Protein 3KGZ (pdb70)

Structure (mmCIF, N/CA/C/O backbone):
data_3KGZ
#
_entry.id   3KGZ
#
_cell.length_a   36.854
_cell.length_b   80.382
_cell.length_c   110.081
_cell.angle_alpha   90.000
_cell.angle_beta   90.000
_cell.angle_gamma   90.000
#
_symmetry.space_group_name_H-M   'P 21 21 21'
#
loop_
_entity.id
_entity.type
_entity.pdbx_description
1 polymer 'Cupin 2 conserved barrel domain protein'
2 non-polymer 'MANGANESE (II) ION'
3 water water
#
loop_
_atom_site.group_PDB
_atom_site.id
_atom_site.type_symbol
_atom_site.label_atom_id
_atom_site.label_alt_id
_atom_site.label_comp_id
_atom_site.label_asym_id
_atom_site.label_entity_id
_atom_site.label_seq_id
_atom_site.pdbx_PDB_ins_code
_atom_site.Cartn_x
_atom_site.Cartn_y
_atom_site.Cartn_z
_atom_site.occupancy
_atom_site.B_iso_or_equiv
_atom_site.auth_seq_id
_atom_site.auth_comp_id
_atom_site.auth_asym_id
_atom_site.auth_atom_id
_atom_site.pdbx_PDB_model_num
ATOM 1 N N . SER A 1 2 ? 22.327 39.325 7.483 1.00 23.74 18 SER A N 1
ATOM 2 C CA . SER A 1 2 ? 23.518 40.091 7.999 1.00 24.07 18 SER A CA 1
ATOM 3 C C . SER A 1 2 ? 23.218 40.609 9.413 1.00 22.87 18 SER A C 1
ATOM 4 O O . SER A 1 2 ? 22.050 40.894 9.727 1.00 22.69 18 SER A O 1
ATOM 7 N N . LEU A 1 3 ? 24.245 40.694 10.243 1.00 21.12 19 LEU A N 1
ATOM 8 C CA . LEU A 1 3 ? 24.144 41.284 11.570 1.00 21.03 19 LEU A CA 1
ATOM 9 C C . LEU A 1 3 ? 25.179 42.369 11.737 1.00 19.82 19 LEU A C 1
ATOM 10 O O . LEU A 1 3 ? 26.365 42.162 11.457 1.00 20.62 19 LEU A O 1
ATOM 15 N N . ARG A 1 4 ? 24.740 43.515 12.226 1.00 18.22 20 ARG A N 1
ATOM 16 C CA . ARG A 1 4 ? 25.635 44.580 12.632 1.00 16.79 20 ARG A CA 1
ATOM 17 C C . ARG A 1 4 ? 25.217 44.943 14.065 1.00 17.25 20 ARG A C 1
ATOM 18 O O . ARG A 1 4 ? 24.191 45.584 14.325 1.00 16.80 20 ARG A O 1
ATOM 26 N N . ALA A 1 5 ? 26.014 44.499 15.025 1.00 16.00 21 ALA A N 1
ATOM 27 C CA . ALA A 1 5 ? 25.616 44.634 16.416 1.00 15.57 21 ALA A CA 1
ATOM 28 C C . ALA A 1 5 ? 25.775 46.054 16.929 1.00 16.02 21 ALA A C 1
ATOM 29 O O . ALA A 1 5 ? 26.700 46.743 16.525 1.00 17.00 21 ALA A O 1
ATOM 31 N N . GLN A 1 6 ? 24.888 46.511 17.814 1.00 16.94 22 GLN A N 1
ATOM 32 C CA A GLN A 1 6 ? 25.096 47.774 18.506 0.50 17.50 22 GLN A CA 1
ATOM 33 C CA B GLN A 1 6 ? 25.118 47.802 18.461 0.50 17.92 22 GLN A CA 1
ATOM 34 C C . GLN A 1 6 ? 26.358 47.639 19.354 1.00 18.16 22 GLN A C 1
ATOM 35 O O . GLN A 1 6 ? 26.531 46.612 20.008 1.00 19.53 22 GLN A O 1
ATOM 46 N N . THR A 1 7 ? 27.217 48.647 19.344 1.00 17.92 23 THR A N 1
ATOM 47 C CA . THR A 1 7 ? 28.440 48.620 20.148 1.00 20.27 23 THR A CA 1
ATOM 48 C C . THR A 1 7 ? 28.429 49.644 21.288 1.00 22.26 23 THR A C 1
ATOM 49 O O . THR A 1 7 ? 29.147 49.463 22.302 1.00 23.55 23 THR A O 1
ATOM 53 N N . ALA A 1 8 ? 27.608 50.678 21.137 1.00 21.73 24 ALA A N 1
ATOM 54 C CA . ALA A 1 8 ? 27.377 51.711 22.162 1.00 22.84 24 ALA A CA 1
ATOM 55 C C . ALA A 1 8 ? 26.098 52.415 21.747 1.00 23.23 24 ALA A C 1
ATOM 56 O O . ALA A 1 8 ? 25.613 52.167 20.648 1.00 21.70 24 ALA A O 1
ATOM 58 N N . PRO A 1 9 ? 25.529 53.301 22.600 1.00 23.76 25 PRO A N 1
ATOM 59 C CA . PRO A 1 9 ? 24.355 54.045 22.119 1.00 23.39 25 PRO A CA 1
ATOM 60 C C . PRO A 1 9 ? 24.645 54.830 20.853 1.00 22.01 25 PRO A C 1
ATOM 61 O O . PRO A 1 9 ? 25.566 55.609 20.812 1.00 22.24 25 PRO A O 1
ATOM 65 N N . GLY A 1 10 ? 23.862 54.594 19.811 1.00 21.00 26 GLY A N 1
ATOM 66 C CA . GLY A 1 10 ? 24.051 55.289 18.547 1.00 20.38 26 GLY A CA 1
ATOM 67 C C . GLY A 1 10 ? 25.282 54.853 17.767 1.00 19.36 26 GLY A C 1
ATOM 68 O O . GLY A 1 10 ? 25.740 55.597 16.889 1.00 19.54 26 GLY A O 1
ATOM 69 N N . ARG A 1 11 ? 25.800 53.655 18.051 1.00 18.36 27 ARG A N 1
ATOM 70 C CA . ARG A 1 11 ? 26.956 53.124 17.325 1.00 18.29 27 ARG A CA 1
ATOM 71 C C . ARG A 1 11 ? 26.822 51.655 17.026 1.00 16.99 27 ARG A C 1
ATOM 72 O O . ARG A 1 11 ? 26.373 50.905 17.871 1.00 17.41 27 ARG A O 1
ATOM 80 N N . TRP A 1 12 ? 27.237 51.242 15.829 1.00 15.88 28 TRP A N 1
ATOM 81 C CA . TRP A 1 12 ? 27.131 49.881 15.373 1.00 15.99 28 TRP A CA 1
ATOM 82 C C . TRP A 1 12 ? 28.413 49.417 14.667 1.00 16.53 28 TRP A C 1
ATOM 83 O O . TRP A 1 12 ? 29.076 50.174 13.958 1.00 17.41 28 TRP A O 1
ATOM 94 N N . ASP A 1 13 ? 28.742 48.167 14.887 1.00 17.91 29 ASP A N 1
ATOM 95 C CA . ASP A 1 13 ? 29.822 47.469 14.177 1.00 19.21 29 ASP A CA 1
ATOM 96 C C . ASP A 1 13 ? 29.498 47.492 12.696 1.00 20.31 29 ASP A C 1
ATOM 97 O O . ASP A 1 13 ? 28.427 47.067 12.270 1.00 21.70 29 ASP A O 1
ATOM 102 N N . GLY A 1 14 ? 30.444 47.987 11.939 1.00 20.94 30 GLY A N 1
ATOM 103 C CA . GLY A 1 14 ? 30.324 48.039 10.486 1.00 21.73 30 GLY A CA 1
ATOM 104 C C . GLY A 1 14 ? 29.463 49.175 9.973 1.00 21.97 30 GLY A C 1
ATOM 105 O O . GLY A 1 14 ? 29.054 49.144 8.788 1.00 21.81 30 GLY A O 1
ATOM 106 N N . VAL A 1 15 ? 29.184 50.170 10.826 1.00 20.36 31 VAL A N 1
ATOM 107 C CA . VAL A 1 15 ? 28.459 51.348 10.397 1.00 20.57 31 VAL A CA 1
ATOM 108 C C . VAL A 1 15 ? 29.314 52.556 10.701 1.00 21.22 31 VAL A C 1
ATOM 109 O O . VAL A 1 15 ? 29.749 52.732 11.860 1.00 21.41 31 VAL A O 1
ATOM 113 N N . ALA A 1 16 ? 29.545 53.386 9.682 1.00 20.99 32 ALA A N 1
ATOM 114 C CA . ALA A 1 16 ? 30.359 54.609 9.827 1.00 21.69 32 ALA A CA 1
ATOM 115 C C . ALA A 1 16 ? 29.552 55.814 10.208 1.00 20.90 32 ALA A C 1
ATOM 116 O O . ALA A 1 16 ? 28.509 56.092 9.650 1.00 19.57 32 ALA A O 1
ATOM 118 N N . VAL A 1 17 ? 30.065 56.554 11.177 1.00 21.67 33 VAL A N 1
ATOM 119 C CA . VAL A 1 17 ? 29.495 57.823 11.531 1.00 22.63 33 VAL A CA 1
ATOM 120 C C . VAL A 1 17 ? 29.929 58.857 10.487 1.00 23.44 33 VAL A C 1
ATOM 121 O O . VAL A 1 17 ? 31.134 58.980 10.225 1.00 23.70 33 VAL A O 1
ATOM 125 N N . MET A 1 18 ? 28.977 59.584 9.901 1.00 23.00 34 MET A N 1
ATOM 126 C CA . MET A 1 18 ? 29.248 60.585 8.837 1.00 24.17 34 MET A CA 1
ATOM 127 C C . MET A 1 18 ? 28.804 61.995 9.282 1.00 25.87 34 MET A C 1
ATOM 128 O O . MET A 1 18 ? 27.659 62.392 9.056 1.00 24.31 34 MET A O 1
ATOM 133 N N . PRO A 1 19 ? 29.708 62.767 9.906 1.00 28.83 35 PRO A N 1
ATOM 134 C CA . PRO A 1 19 ? 29.277 64.110 10.291 1.00 31.13 35 PRO A CA 1
ATOM 135 C C . PRO A 1 19 ? 28.917 64.954 9.069 1.00 32.57 35 PRO A C 1
ATOM 136 O O . PRO A 1 19 ? 29.529 64.810 8.019 1.00 32.84 35 PRO A O 1
ATOM 140 N N . TYR A 1 20 ? 27.890 65.778 9.198 1.00 34.52 36 TYR A N 1
ATOM 141 C CA . TYR A 1 20 ? 27.604 66.818 8.216 1.00 36.50 36 TYR A CA 1
ATOM 142 C C . TYR A 1 20 ? 28.695 67.883 8.389 1.00 37.79 36 TYR A C 1
ATOM 143 O O . TYR A 1 20 ? 28.906 68.364 9.511 1.00 37.97 36 TYR A O 1
ATOM 152 N N . LYS A 1 21 ? 29.422 68.213 7.318 1.00 39.44 37 LYS A N 1
ATOM 153 C CA . LYS A 1 21 ? 30.490 69.222 7.457 1.00 40.58 37 LYS A CA 1
ATOM 154 C C . LYS A 1 21 ? 29.919 70.614 7.685 1.00 40.80 37 LYS A C 1
ATOM 155 O O . LYS A 1 21 ? 29.087 71.111 6.932 1.00 41.15 37 LYS A O 1
ATOM 161 N N . GLN A 1 22 ? 30.410 71.220 8.747 1.00 41.16 38 GLN A N 1
ATOM 162 C CA . GLN A 1 22 ? 29.864 72.428 9.331 1.00 41.82 38 GLN A CA 1
ATOM 163 C C . GLN A 1 22 ? 30.423 73.705 8.655 1.00 42.65 38 GLN A C 1
ATOM 164 O O . GLN A 1 22 ? 31.564 74.096 8.903 1.00 42.93 38 GLN A O 1
ATOM 170 N N . THR A 1 23 ? 29.641 74.354 7.796 1.00 43.72 39 THR A N 1
ATOM 171 C CA . THR A 1 23 ? 30.078 75.641 7.215 1.00 43.70 39 THR A CA 1
ATOM 172 C C . THR A 1 23 ? 29.650 76.791 8.138 1.00 44.20 39 THR A C 1
ATOM 173 O O . THR A 1 23 ? 28.928 76.582 9.139 1.00 44.34 39 THR A O 1
ATOM 177 N N . ALA A 1 24 ? 30.138 77.998 7.836 1.00 43.71 40 ALA A N 1
ATOM 178 C CA . ALA A 1 24 ? 29.744 79.193 8.585 1.00 43.11 40 ALA A CA 1
ATOM 179 C C . ALA A 1 24 ? 28.270 79.437 8.373 1.00 41.97 40 ALA A C 1
ATOM 180 O O . ALA A 1 24 ? 27.552 79.827 9.307 1.00 42.48 40 ALA A O 1
ATOM 182 N N . GLU A 1 25 ? 27.835 79.215 7.132 1.00 40.20 41 GLU A N 1
ATOM 183 C CA . GLU A 1 25 ? 26.466 79.480 6.714 1.00 38.74 41 GLU A CA 1
ATOM 184 C C . GLU A 1 25 ? 25.548 78.246 6.804 1.00 36.41 41 GLU A C 1
ATOM 185 O O . GLU A 1 25 ? 24.419 78.290 6.362 1.00 36.67 41 GLU A O 1
ATOM 187 N N . ALA A 1 26 ? 26.045 77.148 7.354 1.00 34.65 42 ALA A N 1
ATOM 188 C CA . ALA A 1 26 ? 25.262 75.916 7.489 1.00 32.36 42 ALA A CA 1
ATOM 189 C C . ALA A 1 26 ? 23.989 76.167 8.301 1.00 30.93 42 ALA A C 1
ATOM 190 O O . ALA A 1 26 ? 24.058 76.763 9.384 1.00 29.92 42 ALA A O 1
ATOM 192 N N . PRO A 1 27 ? 22.825 75.693 7.806 1.00 29.03 43 PRO A N 1
ATOM 193 C CA . PRO A 1 27 ? 21.557 75.841 8.570 1.00 28.23 43 PRO A CA 1
ATOM 194 C C . PRO A 1 27 ? 21.332 74.742 9.627 1.00 26.88 43 PRO A C 1
ATOM 195 O O . PRO A 1 27 ? 20.241 74.618 10.160 1.00 27.43 43 PRO A O 1
ATOM 199 N N . PHE A 1 28 ? 22.374 73.977 9.930 1.00 26.78 44 PHE A N 1
ATOM 200 C CA . PHE A 1 28 ? 22.354 72.958 10.973 1.00 26.41 44 PHE A CA 1
ATOM 201 C C . PHE A 1 28 ? 23.566 73.163 11.857 1.00 25.94 44 PHE A C 1
ATOM 202 O O . PHE A 1 28 ? 24.466 73.936 11.518 1.00 25.25 44 PHE A O 1
ATOM 210 N N . GLN A 1 29 ? 23.586 72.450 12.972 1.00 24.88 45 GLN A N 1
ATOM 211 C CA . GLN A 1 29 ? 24.724 72.491 13.879 1.00 25.08 45 GLN A CA 1
ATOM 212 C C . GLN A 1 29 ? 24.975 71.154 14.576 1.00 24.37 45 GLN A C 1
ATOM 213 O O . GLN A 1 29 ? 24.091 70.638 15.261 1.00 23.83 45 GLN A O 1
ATOM 219 N N . ASP A 1 30 ? 26.198 70.632 14.415 1.00 24.84 46 ASP A N 1
ATOM 220 C CA . ASP A 1 30 ? 26.717 69.460 15.122 1.00 25.55 46 ASP A CA 1
ATOM 221 C C . ASP A 1 30 ? 25.806 68.230 14.952 1.00 25.42 46 ASP A C 1
ATOM 222 O O . ASP A 1 30 ? 25.327 67.654 15.933 1.00 25.22 46 ASP A O 1
ATOM 227 N N . VAL A 1 31 ? 25.589 67.849 13.698 1.00 25.06 47 VAL A N 1
ATOM 228 C CA . VAL A 1 31 ? 24.739 66.705 13.352 1.00 24.85 47 VAL A CA 1
ATOM 229 C C . VAL A 1 31 ? 25.554 65.682 12.547 1.00 24.69 47 VAL A C 1
ATOM 230 O O . VAL A 1 31 ? 26.439 66.043 11.752 1.00 24.64 47 VAL A O 1
ATOM 234 N N . SER A 1 32 ? 25.256 64.410 12.779 1.00 23.53 48 SER A N 1
ATOM 235 C CA . SER A 1 32 ? 25.800 63.307 12.001 1.00 23.28 48 SER A CA 1
ATOM 236 C C . SER A 1 32 ? 24.682 62.361 11.607 1.00 22.90 48 SER A C 1
ATOM 237 O O . SER A 1 32 ? 23.577 62.424 12.151 1.00 21.93 48 SER A O 1
ATOM 240 N N . ARG A 1 33 ? 24.968 61.521 10.619 1.00 22.93 49 ARG A N 1
ATOM 241 C CA . ARG A 1 33 ? 23.999 60.598 10.081 1.00 22.73 49 ARG A CA 1
ATOM 242 C C . ARG A 1 33 ? 24.744 59.303 9.894 1.00 21.59 49 ARG A C 1
ATOM 243 O O . ARG A 1 33 ? 25.955 59.285 9.614 1.00 21.23 49 ARG A O 1
ATOM 251 N N . GLN A 1 34 ? 24.024 58.225 10.069 1.00 18.69 50 GLN A N 1
ATOM 252 C CA . GLN A 1 34 ? 24.521 56.919 9.785 1.00 17.79 50 GLN A CA 1
ATOM 253 C C . GLN A 1 34 ? 23.474 56.258 8.952 1.00 17.90 50 GLN A C 1
ATOM 254 O O . GLN A 1 34 ? 22.270 56.447 9.181 1.00 18.58 50 GLN A O 1
ATOM 260 N N . LEU A 1 35 ? 23.916 55.468 7.979 1.00 17.95 51 LEU A N 1
ATOM 261 C CA . LEU A 1 35 ? 22.991 54.735 7.128 1.00 18.37 51 LEU A CA 1
ATOM 262 C C . LEU A 1 35 ? 22.826 53.332 7.700 1.00 16.88 51 LEU A C 1
ATOM 263 O O . LEU A 1 35 ? 23.771 52.530 7.742 1.00 18.35 51 LEU A O 1
ATOM 268 N N . LEU A 1 36 ? 21.642 53.047 8.202 1.00 14.95 52 LEU A N 1
ATOM 269 C CA . LEU A 1 36 ? 21.369 51.736 8.770 1.00 14.53 52 LEU A CA 1
ATOM 270 C C . LEU A 1 36 ? 20.910 50.743 7.721 1.00 14.85 52 LEU A C 1
ATOM 271 O O . LEU A 1 36 ? 21.456 49.637 7.608 1.00 15.45 52 LEU A O 1
ATOM 276 N N . PHE A 1 37 ? 19.970 51.148 6.887 1.00 14.43 53 PHE A N 1
ATOM 277 C CA . PHE A 1 37 ? 19.485 50.222 5.859 1.00 15.55 53 PHE A CA 1
ATOM 278 C C . PHE A 1 37 ? 19.194 50.975 4.580 1.00 17.43 53 PHE A C 1
ATOM 279 O O . PHE A 1 37 ? 18.543 52.004 4.594 1.00 17.21 53 PHE A O 1
ATOM 287 N N . ALA A 1 38 ? 19.710 50.449 3.470 1.00 17.51 54 ALA A N 1
ATOM 288 C CA . ALA A 1 38 ? 19.309 50.932 2.113 1.00 18.55 54 ALA A CA 1
ATOM 289 C C . ALA A 1 38 ? 19.599 49.717 1.235 1.00 19.19 54 ALA A C 1
ATOM 290 O O . ALA A 1 38 ? 20.560 49.004 1.451 1.00 18.36 54 ALA A O 1
ATOM 292 N N . ASP A 1 39 ? 18.692 49.401 0.348 1.00 21.28 55 ASP A N 1
ATOM 293 C CA . ASP A 1 39 ? 18.832 48.211 -0.460 1.00 22.23 55 ASP A CA 1
ATOM 294 C C . ASP A 1 39 ? 17.946 48.387 -1.681 1.00 23.46 55 ASP A C 1
ATOM 295 O O . ASP A 1 39 ? 16.891 49.013 -1.591 1.00 23.16 55 ASP A O 1
ATOM 300 N N . PRO A 1 40 ? 18.365 47.828 -2.829 1.00 24.24 56 PRO A N 1
ATOM 301 C CA . PRO A 1 40 ? 17.513 47.949 -4.022 1.00 25.76 56 PRO A CA 1
ATOM 302 C C . PRO A 1 40 ? 16.096 47.425 -3.805 1.00 25.49 56 PRO A C 1
ATOM 303 O O . PRO A 1 40 ? 15.159 47.899 -4.465 1.00 27.80 56 PRO A O 1
ATOM 307 N N . ASN A 1 41 ? 15.952 46.432 -2.935 1.00 24.79 57 ASN A N 1
ATOM 308 C CA . ASN A 1 41 ? 14.673 45.805 -2.698 1.00 24.44 57 ASN A CA 1
ATOM 309 C C . ASN A 1 41 ? 13.893 46.388 -1.520 1.00 22.86 57 ASN A C 1
ATOM 310 O O . ASN A 1 41 ? 12.861 45.837 -1.148 1.00 23.45 57 ASN A O 1
ATOM 315 N N . LEU A 1 42 ? 14.395 47.449 -0.912 1.00 22.48 58 LEU A N 1
ATOM 316 C CA . LEU A 1 42 ? 13.658 48.130 0.192 1.00 21.88 58 LEU A CA 1
ATOM 317 C C . LEU A 1 42 ? 13.228 49.491 -0.298 1.00 21.37 58 LEU A C 1
ATOM 318 O O . LEU A 1 42 ? 14.061 50.254 -0.786 1.00 21.01 58 LEU A O 1
ATOM 323 N N . ALA A 1 43 ? 11.932 49.793 -0.218 1.00 20.73 59 ALA A N 1
ATOM 324 C CA . ALA A 1 43 ? 11.391 51.028 -0.798 1.00 20.69 59 ALA A CA 1
ATOM 325 C C . ALA A 1 43 ? 11.759 52.281 0.014 1.00 21.34 59 ALA A C 1
ATOM 326 O O . ALA A 1 43 ? 11.512 53.363 -0.442 1.00 21.04 59 ALA A O 1
ATOM 328 N N . CYS A 1 44 ? 12.276 52.118 1.241 1.00 20.40 60 CYS A N 1
ATOM 329 C CA . CYS A 1 44 ? 12.647 53.236 2.102 1.00 20.08 60 CYS A CA 1
ATOM 330 C C . CYS A 1 44 ? 14.118 53.147 2.527 1.00 20.11 60 CYS A C 1
ATOM 331 O O . CYS A 1 44 ? 14.758 52.101 2.344 1.00 20.38 60 CYS A O 1
ATOM 334 N N . GLU A 1 45 ? 14.654 54.253 3.050 1.00 19.01 61 GLU A N 1
ATOM 335 C CA . GLU A 1 45 ? 16.000 54.325 3.631 1.00 18.76 61 GLU A CA 1
ATOM 336 C C . GLU A 1 45 ? 15.844 54.601 5.141 1.00 18.50 61 GLU A C 1
ATOM 337 O O . GLU A 1 45 ? 15.001 55.371 5.554 1.00 17.24 61 GLU A O 1
ATOM 343 N N . TRP A 1 46 ? 16.647 53.922 5.940 1.00 16.60 62 TRP A N 1
ATOM 344 C CA . TRP A 1 46 ? 16.520 54.022 7.401 1.00 16.12 62 TRP A CA 1
ATOM 345 C C . TRP A 1 46 ? 17.885 54.535 7.878 1.00 15.37 62 TRP A C 1
ATOM 346 O O . TRP A 1 46 ? 18.908 53.917 7.620 1.00 16.00 62 TRP A O 1
ATOM 357 N N . ARG A 1 47 ? 17.885 55.701 8.492 1.00 14.41 63 ARG A N 1
ATOM 358 C CA . ARG A 1 47 ? 19.071 56.339 8.977 1.00 14.82 63 ARG A CA 1
ATOM 359 C C . ARG A 1 47 ? 18.945 56.609 10.465 1.00 15.23 63 ARG A C 1
ATOM 360 O O . ARG A 1 47 ? 17.856 56.529 11.058 1.00 14.04 63 ARG A O 1
ATOM 368 N N . TYR A 1 48 ? 20.083 56.891 11.061 1.00 15.77 64 TYR A N 1
ATOM 369 C CA . TYR A 1 48 ? 20.161 57.397 12.436 1.00 15.75 64 TYR A CA 1
ATOM 370 C C . TYR A 1 48 ? 20.881 58.720 12.417 1.00 17.00 64 TYR A C 1
ATOM 371 O O . TYR A 1 48 ? 21.987 58.842 11.876 1.00 17.42 64 TYR A O 1
ATOM 380 N N . PHE A 1 49 ? 20.234 59.731 12.984 1.00 17.50 65 PHE A N 1
ATOM 381 C CA . PHE A 1 49 ? 20.743 61.083 12.987 1.00 18.80 65 PHE A CA 1
ATOM 382 C C . PHE A 1 49 ? 21.085 61.355 14.422 1.00 19.15 65 PHE A C 1
ATOM 383 O O . PHE A 1 49 ? 20.323 60.960 15.320 1.00 19.02 65 PHE A O 1
ATOM 391 N N . GLU A 1 50 ? 22.252 61.925 14.651 1.00 19.55 66 GLU A N 1
ATOM 392 C CA . GLU A 1 50 ? 22.666 62.292 16.004 1.00 20.48 66 GLU A CA 1
ATOM 393 C C . GLU A 1 50 ? 23.034 63.789 16.044 1.00 21.20 66 GLU A C 1
ATOM 394 O O . GLU A 1 50 ? 23.881 64.248 15.285 1.00 20.96 66 GLU A O 1
ATOM 400 N N . VAL A 1 51 ? 22.388 64.510 16.951 1.00 21.99 67 VAL A N 1
ATOM 401 C CA . VAL A 1 51 ? 22.557 65.940 17.111 1.00 22.73 67 VAL A CA 1
ATOM 402 C C . VAL A 1 51 ? 23.317 66.066 18.431 1.00 23.65 67 VAL A C 1
ATOM 403 O O . VAL A 1 51 ? 22.819 65.638 19.480 1.00 22.99 67 VAL A O 1
ATOM 407 N N . ASP A 1 52 ? 24.541 66.596 18.392 1.00 24.20 68 ASP A N 1
ATOM 408 C CA . ASP A 1 52 ? 25.286 66.753 19.650 1.00 24.80 68 ASP A CA 1
ATOM 409 C C . ASP A 1 52 ? 24.520 67.752 20.525 1.00 24.12 68 ASP A C 1
ATOM 410 O O . ASP A 1 52 ? 23.734 68.578 20.038 1.00 22.34 68 ASP A O 1
ATOM 415 N N . GLU A 1 53 ? 24.766 67.672 21.818 1.00 23.69 69 GLU A N 1
ATOM 416 C CA . GLU A 1 53 ? 24.205 68.641 22.756 1.00 24.55 69 GLU A CA 1
ATOM 417 C C . GLU A 1 53 ? 24.344 70.083 22.249 1.00 23.72 69 GLU A C 1
ATOM 418 O O . GLU A 1 53 ? 25.446 70.507 21.877 1.00 23.63 69 GLU A O 1
ATOM 424 N N . GLY A 1 54 ? 23.225 70.810 22.213 1.00 23.25 70 GLY A N 1
ATOM 425 C CA . GLY A 1 54 ? 23.161 72.206 21.767 1.00 23.50 70 GLY A CA 1
ATOM 426 C C . GLY A 1 54 ? 23.003 72.390 20.241 1.00 23.48 70 GLY A C 1
ATOM 427 O O . GLY A 1 54 ? 22.836 73.503 19.751 1.00 24.36 70 GLY A O 1
ATOM 428 N N . GLY A 1 55 ? 23.033 71.300 19.483 1.00 22.60 71 GLY A N 1
ATOM 429 C CA . GLY A 1 55 ? 22.914 71.391 18.035 1.00 21.69 71 GLY A CA 1
ATOM 430 C C . GLY A 1 55 ? 21.472 71.369 17.577 1.00 20.85 71 GLY A C 1
ATOM 431 O O . GLY A 1 55 ? 20.522 71.331 18.391 1.00 20.26 71 GLY A O 1
ATOM 432 N N . TYR A 1 56 ? 21.303 71.365 16.256 1.00 19.74 72 TYR A N 1
ATOM 433 C CA . TYR A 1 56 ? 19.981 71.281 15.670 1.00 20.48 72 TYR A CA 1
ATOM 434 C C . TYR A 1 56 ? 20.070 70.769 14.249 1.00 21.16 72 TYR A C 1
ATOM 435 O O . TYR A 1 56 ? 21.120 70.940 13.601 1.00 20.70 72 TYR A O 1
ATOM 444 N N . SER A 1 57 ? 18.979 70.158 13.777 1.00 21.10 73 SER A N 1
ATOM 445 C CA . SER A 1 57 ? 18.875 69.762 12.365 1.00 22.33 73 SER A CA 1
ATOM 446 C C . SER A 1 57 ? 18.371 70.966 11.575 1.00 22.68 73 SER A C 1
ATOM 447 O O . SER A 1 57 ? 17.945 71.961 12.158 1.00 22.32 73 SER A O 1
ATOM 450 N N . THR A 1 58 ? 18.368 70.885 10.253 1.00 22.61 74 THR A N 1
ATOM 451 C CA . THR A 1 58 ? 17.983 72.070 9.496 1.00 23.00 74 THR A CA 1
ATOM 452 C C . THR A 1 58 ? 16.460 72.243 9.446 1.00 22.85 74 THR A C 1
ATOM 453 O O . THR A 1 58 ? 15.691 71.282 9.357 1.00 22.65 74 THR A O 1
ATOM 457 N N . LEU A 1 59 ? 16.022 73.478 9.635 1.00 22.80 75 LEU A N 1
ATOM 458 C CA . LEU A 1 59 ? 14.631 73.834 9.478 1.00 22.20 75 LEU A CA 1
ATOM 459 C C . LEU A 1 59 ? 14.287 73.736 7.980 1.00 22.73 75 LEU A C 1
ATOM 460 O O . LEU A 1 59 ? 14.921 74.427 7.138 1.00 21.92 75 LEU A O 1
ATOM 465 N N . GLU A 1 60 ? 13.316 72.889 7.664 1.00 21.48 76 GLU A N 1
ATOM 466 C CA . GLU A 1 60 ? 12.998 72.591 6.271 1.00 22.88 76 GLU A CA 1
ATOM 467 C C . GLU A 1 60 ? 11.607 71.994 6.118 1.00 23.03 76 GLU A C 1
ATOM 468 O O . GLU A 1 60 ? 10.968 71.660 7.111 1.00 23.16 76 GLU A O 1
ATOM 474 N N . ARG A 1 61 ? 11.163 71.832 4.853 1.00 22.28 77 ARG A N 1
ATOM 475 C CA . ARG A 1 61 ? 9.974 71.066 4.551 1.00 22.60 77 ARG A CA 1
ATOM 476 C C . ARG A 1 61 ? 10.103 70.498 3.173 1.00 22.70 77 ARG A C 1
ATOM 477 O O . ARG A 1 61 ? 11.013 70.859 2.406 1.00 22.89 77 ARG A O 1
ATOM 485 N N . HIS A 1 62 ? 9.225 69.559 2.893 1.00 22.78 78 HIS A N 1
ATOM 486 C CA . HIS A 1 62 ? 9.274 68.791 1.640 1.00 23.25 78 HIS A CA 1
ATOM 487 C C . HIS A 1 62 ? 8.000 67.994 1.609 1.00 22.84 78 HIS A C 1
ATOM 488 O O . HIS A 1 62 ? 7.386 67.792 2.648 1.00 23.56 78 HIS A O 1
ATOM 495 N N . ALA A 1 63 ? 7.571 67.579 0.417 1.00 22.71 79 ALA A N 1
ATOM 496 C CA . ALA A 1 63 ? 6.398 66.744 0.265 1.00 22.49 79 ALA A CA 1
ATOM 497 C C . ALA A 1 63 ? 6.541 65.385 0.958 1.00 21.36 79 ALA A C 1
ATOM 498 O O . ALA A 1 63 ? 5.566 64.855 1.535 1.00 22.20 79 ALA A O 1
ATOM 500 N N . HIS A 1 64 ? 7.747 64.842 0.949 1.00 20.60 80 HIS A N 1
ATOM 501 C CA . HIS A 1 64 ? 7.953 63.513 1.515 1.00 20.00 80 HIS A CA 1
ATOM 502 C C . HIS A 1 64 ? 7.789 63.528 3.047 1.00 19.17 80 HIS A C 1
ATOM 503 O O . HIS A 1 64 ? 8.144 64.500 3.723 1.00 18.53 80 HIS A O 1
ATOM 510 N N . VAL A 1 65 ? 7.239 62.428 3.588 1.00 19.52 81 VAL A N 1
ATOM 511 C CA . VAL A 1 65 ? 6.989 62.340 5.039 1.00 18.41 81 VAL A CA 1
ATOM 512 C C . VAL A 1 65 ? 8.196 61.728 5.773 1.00 18.17 81 VAL A C 1
ATOM 513 O O . VAL A 1 65 ? 9.051 61.089 5.147 1.00 18.05 81 VAL A O 1
ATOM 517 N N . HIS A 1 66 ? 8.256 61.954 7.091 1.00 16.85 82 HIS A N 1
ATOM 518 C CA . HIS A 1 66 ? 9.243 61.338 7.963 1.00 16.88 82 HIS A CA 1
ATOM 519 C C . HIS A 1 66 ? 8.556 60.478 9.034 1.00 16.95 82 HIS A C 1
ATOM 520 O O . HIS A 1 66 ? 7.636 60.952 9.688 1.00 15.97 82 HIS A O 1
ATOM 527 N N . ALA A 1 67 ? 9.069 59.278 9.221 1.00 15.73 83 ALA A N 1
ATOM 528 C CA . ALA A 1 67 ? 8.752 58.454 10.375 1.00 14.85 83 ALA A CA 1
ATOM 529 C C . ALA A 1 67 ? 9.998 58.452 11.240 1.00 13.73 83 ALA A C 1
ATOM 530 O O . ALA A 1 67 ? 11.081 58.046 10.810 1.00 13.62 83 ALA A O 1
ATOM 532 N N . VAL A 1 68 ? 9.845 58.999 12.445 1.00 13.97 84 VAL A N 1
ATOM 533 C CA . VAL A 1 68 ? 10.960 59.186 13.401 1.00 14.11 84 VAL A CA 1
ATOM 534 C C . VAL A 1 68 ? 10.694 58.477 14.727 1.00 14.06 84 VAL A C 1
ATOM 535 O O . VAL A 1 68 ? 9.566 58.508 15.244 1.00 14.12 84 VAL A O 1
ATOM 539 N N . MET A 1 69 ? 11.722 57.803 15.235 1.00 15.30 85 MET A N 1
ATOM 540 C CA . MET A 1 69 ? 11.711 57.197 16.557 1.00 15.47 85 MET A CA 1
ATOM 541 C C . MET A 1 69 ? 12.952 57.670 17.291 1.00 15.63 85 MET A C 1
ATOM 542 O O . MET A 1 69 ? 14.075 57.529 16.828 1.00 14.17 85 MET A O 1
ATOM 547 N N . ILE A 1 70 ? 12.738 58.305 18.437 1.00 15.87 86 ILE A N 1
ATOM 548 C CA . ILE A 1 70 ? 13.873 58.742 19.233 1.00 16.80 86 ILE A CA 1
ATOM 549 C C . ILE A 1 70 ? 14.661 57.529 19.750 1.00 16.55 86 ILE A C 1
ATOM 550 O O . ILE A 1 70 ? 14.110 56.562 20.309 1.00 17.07 86 ILE A O 1
ATOM 555 N N . HIS A 1 71 ? 15.969 57.567 19.562 1.00 17.25 87 HIS A N 1
ATOM 556 C CA . HIS A 1 71 ? 16.847 56.454 19.924 1.00 17.82 87 HIS A CA 1
ATOM 557 C C . HIS A 1 71 ? 17.754 56.749 21.109 1.00 18.91 87 HIS A C 1
ATOM 558 O O . HIS A 1 71 ? 18.124 55.835 21.813 1.00 18.91 87 HIS A O 1
ATOM 565 N N . ARG A 1 72 ? 18.188 57.994 21.262 1.00 20.05 88 ARG A N 1
ATOM 566 C CA . ARG A 1 72 ? 19.189 58.325 22.295 1.00 21.67 88 ARG A CA 1
ATOM 567 C C . ARG A 1 72 ? 18.901 59.720 22.823 1.00 21.73 88 ARG A C 1
ATOM 568 O O . ARG A 1 72 ? 18.490 60.601 22.081 1.00 21.28 88 ARG A O 1
ATOM 576 N N . GLY A 1 73 ? 19.127 59.922 24.119 1.00 23.81 89 GLY A N 1
ATOM 577 C CA . GLY A 1 73 ? 18.965 61.242 24.720 1.00 24.08 89 GLY A CA 1
ATOM 578 C C . GLY A 1 73 ? 17.575 61.824 24.663 1.00 24.67 89 GLY A C 1
ATOM 579 O O . GLY A 1 73 ? 16.578 61.086 24.645 1.00 25.19 89 GLY A O 1
ATOM 580 N N . HIS A 1 74 ? 17.512 63.157 24.642 1.00 25.06 90 HIS A N 1
ATOM 581 C CA . HIS A 1 74 ? 16.241 63.871 24.623 1.00 25.52 90 HIS A CA 1
ATOM 582 C C . HIS A 1 74 ? 16.429 65.314 24.183 1.00 24.24 90 HIS A C 1
ATOM 583 O O . HIS A 1 74 ? 17.556 65.779 24.041 1.00 24.80 90 HIS A O 1
ATOM 590 N N . GLY A 1 75 ? 15.338 65.991 23.875 1.00 23.38 91 GLY A N 1
ATOM 591 C CA . GLY A 1 75 ? 15.383 67.257 23.140 1.00 23.22 91 GLY A CA 1
ATOM 592 C C . GLY A 1 75 ? 14.007 67.788 22.828 1.00 23.05 91 GLY A C 1
ATOM 593 O O . GLY A 1 75 ? 13.032 67.478 23.524 1.00 23.67 91 GLY A O 1
ATOM 594 N N . GLN A 1 76 ? 13.891 68.560 21.751 1.00 23.56 92 GLN A N 1
ATOM 595 C CA . GLN A 1 76 ? 12.608 69.088 21.336 1.00 23.60 92 GLN A CA 1
ATOM 596 C C . GLN A 1 76 ? 12.513 69.064 19.850 1.00 24.36 92 GLN A C 1
ATOM 597 O O . GLN A 1 76 ? 13.538 69.124 19.171 1.00 23.85 92 GLN A O 1
ATOM 603 N N . CYS A 1 77 ? 11.288 69.014 19.346 1.00 24.13 93 CYS A N 1
ATOM 604 C CA . CYS A 1 77 ? 11.083 69.219 17.948 1.00 25.42 93 CYS A CA 1
ATOM 605 C C . CYS A 1 77 ? 9.955 70.181 17.663 1.00 25.70 93 CYS A C 1
ATOM 606 O O . CYS A 1 77 ? 8.991 70.286 18.426 1.00 25.27 93 CYS A O 1
ATOM 609 N N . LEU A 1 78 ? 10.092 70.838 16.521 1.00 25.17 94 LEU A N 1
ATOM 610 C CA . LEU A 1 78 ? 9.044 71.622 15.936 1.00 26.20 94 LEU A CA 1
ATOM 611 C C . LEU A 1 78 ? 8.475 70.806 14.780 1.00 26.28 94 LEU A C 1
ATOM 612 O O . LEU A 1 78 ? 9.209 70.411 13.888 1.00 25.56 94 LEU A O 1
ATOM 617 N N . VAL A 1 79 ? 7.175 70.561 14.813 1.00 26.92 95 VAL A N 1
ATOM 618 C CA . VAL A 1 79 ? 6.492 69.950 13.686 1.00 27.04 95 VAL A CA 1
ATOM 619 C C . VAL A 1 79 ? 5.286 70.840 13.393 1.00 27.62 95 VAL A C 1
ATOM 620 O O . VAL A 1 79 ? 4.353 70.890 14.176 1.00 27.33 95 VAL A O 1
ATOM 624 N N . GLY A 1 80 ? 5.335 71.557 12.277 1.00 29.56 96 GLY A N 1
ATOM 625 C CA . GLY A 1 80 ? 4.274 72.493 11.923 1.00 31.02 96 GLY A CA 1
ATOM 626 C C . GLY A 1 80 ? 4.244 73.689 12.858 1.00 32.23 96 GLY A C 1
ATOM 627 O O . GLY A 1 80 ? 5.086 74.563 12.749 1.00 32.63 96 GLY A O 1
ATOM 628 N N . GLU A 1 81 ? 3.267 73.711 13.761 1.00 33.44 97 GLU A N 1
ATOM 629 C CA . GLU A 1 81 ? 3.118 74.790 14.765 1.00 35.18 97 GLU A CA 1
ATOM 630 C C . GLU A 1 81 ? 3.270 74.252 16.188 1.00 34.43 97 GLU A C 1
ATOM 631 O O . GLU A 1 81 ? 3.047 74.992 17.155 1.00 34.19 97 GLU A O 1
ATOM 637 N N . THR A 1 82 ? 3.668 72.987 16.319 1.00 32.99 98 THR A N 1
ATOM 638 C CA . THR A 1 82 ? 3.700 72.327 17.623 1.00 32.06 98 THR A CA 1
ATOM 639 C C . THR A 1 82 ? 5.133 72.072 18.059 1.00 31.87 98 THR A C 1
ATOM 640 O O . THR A 1 82 ? 5.914 71.454 17.330 1.00 31.38 98 THR A O 1
ATOM 644 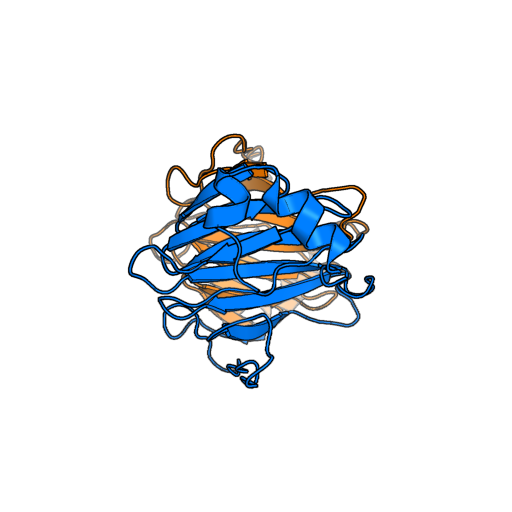N N . ILE A 1 83 ? 5.501 72.545 19.247 1.00 30.76 99 ILE A N 1
ATOM 645 C CA . ILE A 1 83 ? 6.823 72.245 19.799 1.00 30.62 99 ILE A CA 1
ATOM 646 C C . ILE A 1 83 ? 6.626 71.203 20.880 1.00 30.24 99 ILE A C 1
ATOM 647 O O . ILE A 1 83 ? 5.829 71.416 21.777 1.00 30.58 99 ILE A O 1
ATOM 652 N N . SER A 1 84 ? 7.297 70.056 20.756 1.00 29.09 100 SER A N 1
ATOM 653 C CA . SER A 1 84 ? 7.148 68.950 21.702 1.00 28.15 100 SER A CA 1
ATOM 654 C C . SER A 1 84 ? 8.468 68.577 22.318 1.00 27.57 100 SER A C 1
ATOM 655 O O . SER A 1 84 ? 9.543 68.705 21.688 1.00 26.55 100 SER A O 1
ATOM 658 N N . ASP A 1 85 ? 8.373 68.098 23.552 1.00 26.02 101 ASP A N 1
ATOM 659 C CA . ASP A 1 85 ? 9.437 67.383 24.204 1.00 26.72 101 ASP A CA 1
ATOM 660 C C . ASP A 1 85 ? 9.524 65.963 23.631 1.00 25.60 101 ASP A C 1
ATOM 661 O O . ASP A 1 85 ? 8.497 65.299 23.489 1.00 25.64 101 ASP A O 1
ATOM 666 N N . VAL A 1 86 ? 10.738 65.484 23.372 1.00 24.54 102 VAL A N 1
ATOM 667 C CA . VAL A 1 86 ? 10.936 64.118 22.846 1.00 24.05 102 VAL A CA 1
ATOM 668 C C . VAL A 1 86 ? 12.015 63.407 23.621 1.00 23.61 102 VAL A C 1
ATOM 669 O O . VAL A 1 86 ? 13.023 64.028 24.031 1.00 24.30 102 VAL A O 1
ATOM 673 N N . ALA A 1 87 ? 11.802 62.116 23.845 1.00 22.66 103 ALA A N 1
ATOM 674 C CA . ALA A 1 87 ? 12.699 61.286 24.645 1.00 22.49 103 ALA A CA 1
ATOM 675 C C . ALA A 1 87 ? 12.784 59.903 24.038 1.00 22.02 103 ALA A C 1
ATOM 676 O O . ALA A 1 87 ? 12.001 59.587 23.142 1.00 20.56 103 ALA A O 1
ATOM 678 N N . GLN A 1 88 ? 13.694 59.067 24.552 1.00 22.29 104 GLN A N 1
ATOM 679 C CA . GLN A 1 88 ? 13.933 57.724 24.020 1.00 23.14 104 GLN A CA 1
ATOM 680 C C . GLN A 1 88 ? 12.678 56.880 23.764 1.00 22.70 104 GLN A C 1
ATOM 681 O O . GLN A 1 88 ? 11.843 56.637 24.677 1.00 20.90 104 GLN A O 1
ATOM 687 N N . GLY A 1 89 ? 12.539 56.456 22.502 1.00 19.87 105 GLY A N 1
ATOM 688 C CA . GLY A 1 89 ? 11.405 55.664 22.103 1.00 19.11 105 GLY A CA 1
ATOM 689 C C . GLY A 1 89 ? 10.202 56.375 21.524 1.00 18.29 105 GLY A C 1
ATOM 690 O O . GLY A 1 89 ? 9.369 55.708 20.871 1.00 18.19 105 GLY A O 1
ATOM 691 N N . ASP A 1 90 ? 10.109 57.697 21.688 1.00 17.12 106 ASP A N 1
ATOM 692 C CA . ASP A 1 90 ? 8.960 58.455 21.213 1.00 17.47 106 ASP A CA 1
ATOM 693 C C . ASP A 1 90 ? 8.854 58.395 19.684 1.00 16.91 106 ASP A C 1
ATOM 694 O O . ASP A 1 90 ? 9.866 58.457 18.985 1.00 16.82 106 ASP A O 1
ATOM 699 N N . LEU A 1 91 ? 7.629 58.315 19.189 1.00 16.45 107 LEU A N 1
ATOM 700 C CA . LEU A 1 91 ? 7.366 58.232 17.755 1.00 16.79 107 LEU A CA 1
ATOM 701 C C . LEU A 1 91 ? 6.907 59.587 17.274 1.00 16.88 107 LEU A C 1
ATOM 702 O O . LEU A 1 91 ? 5.932 60.127 17.795 1.00 18.77 107 LEU A O 1
ATOM 707 N N . VAL A 1 92 ? 7.556 60.123 16.257 1.00 16.83 108 VAL A N 1
ATOM 708 C CA . VAL A 1 92 ? 7.139 61.371 15.649 1.00 16.51 108 VAL A CA 1
ATOM 709 C C . VAL A 1 92 ? 6.861 61.116 14.160 1.00 17.23 108 VAL A C 1
ATOM 710 O O . VAL A 1 92 ? 7.682 60.548 13.456 1.00 14.67 108 VAL A O 1
ATOM 714 N N . PHE A 1 93 ? 5.719 61.587 13.698 1.00 16.83 109 PHE A N 1
ATOM 715 C CA . PHE A 1 93 ? 5.373 61.548 12.285 1.00 18.07 109 PHE A CA 1
ATOM 716 C C . PHE A 1 93 ? 5.296 62.944 11.744 1.00 18.86 109 PHE A C 1
ATOM 717 O O . PHE A 1 93 ? 4.641 63.810 12.352 1.00 19.26 109 PHE A O 1
ATOM 725 N N . ILE A 1 94 ? 5.993 63.189 10.643 1.00 19.15 110 ILE A N 1
ATOM 726 C CA . ILE A 1 94 ? 5.999 64.507 10.010 1.00 19.43 110 ILE A CA 1
ATOM 727 C C . ILE A 1 94 ? 5.300 64.440 8.666 1.00 20.46 110 ILE A C 1
ATOM 728 O O . ILE A 1 94 ? 5.809 63.824 7.727 1.00 18.58 110 ILE A O 1
ATOM 733 N N . PRO A 1 95 ? 4.124 65.081 8.559 1.00 20.56 111 PRO A N 1
ATOM 734 C CA . PRO A 1 95 ? 3.347 65.006 7.351 1.00 21.55 111 PRO A CA 1
ATOM 735 C C . PRO A 1 95 ? 3.851 65.938 6.227 1.00 21.59 111 PRO A C 1
ATOM 736 O O . PRO A 1 95 ? 4.791 66.687 6.442 1.00 22.45 111 PRO A O 1
ATOM 740 N N . PRO A 1 96 ? 3.289 65.816 5.008 1.00 22.57 112 PRO A N 1
ATOM 741 C CA . PRO A 1 96 ? 3.837 66.531 3.851 1.00 22.61 112 PRO A CA 1
ATOM 742 C C . PRO A 1 96 ? 3.866 68.028 4.031 1.00 22.75 112 PRO A C 1
ATOM 743 O O . PRO A 1 96 ? 2.937 68.570 4.606 1.00 21.99 112 PRO A O 1
ATOM 747 N N . MET A 1 97 ? 4.934 68.645 3.527 1.00 23.10 113 MET A N 1
ATOM 748 C CA . MET A 1 97 ? 5.092 70.118 3.373 1.00 23.59 113 MET A CA 1
ATOM 749 C C . MET A 1 97 ? 4.823 70.826 4.654 1.00 24.14 113 MET A C 1
ATOM 750 O O . MET A 1 97 ? 4.095 71.783 4.689 1.00 24.94 113 MET A O 1
ATOM 755 N N . THR A 1 98 ? 5.449 70.314 5.709 1.00 24.32 114 THR A N 1
ATOM 756 C CA . THR A 1 98 ? 5.268 70.752 7.073 1.00 23.20 114 THR A CA 1
ATOM 757 C C . THR A 1 98 ? 6.645 71.086 7.627 1.00 24.61 114 THR A C 1
ATOM 758 O O . THR A 1 98 ? 7.564 70.246 7.610 1.00 24.93 114 THR A O 1
ATOM 762 N N . TRP A 1 99 ? 6.799 72.338 8.056 1.00 24.84 115 TRP A N 1
ATOM 763 C CA . TRP A 1 99 ? 8.067 72.844 8.601 1.00 24.72 115 TRP A CA 1
ATOM 764 C C . TRP A 1 99 ? 8.484 72.014 9.845 1.00 24.42 115 TRP A C 1
ATOM 765 O O . TRP A 1 99 ? 7.662 71.690 10.674 1.00 24.14 115 TRP A O 1
ATOM 776 N N . HIS A 1 100 ? 9.760 71.647 9.926 1.00 23.99 116 HIS A N 1
ATOM 777 C CA . HIS A 1 100 ? 10.257 70.894 11.052 1.00 22.59 116 HIS A CA 1
ATOM 778 C C . HIS A 1 100 ? 11.723 71.102 11.340 1.00 21.54 116 HIS A C 1
ATOM 779 O O . HIS A 1 100 ? 12.515 71.330 10.444 1.00 20.01 116 HIS A O 1
ATOM 786 N N . GLN A 1 101 ? 12.059 70.934 12.615 1.00 20.20 117 GLN A N 1
ATOM 787 C CA . GLN A 1 101 ? 13.405 71.049 13.109 1.00 21.19 117 GLN A CA 1
ATOM 788 C C . GLN A 1 101 ? 13.496 70.323 14.461 1.00 20.40 117 GLN A C 1
ATOM 789 O O . GLN A 1 101 ? 12.551 70.346 15.226 1.00 21.26 117 GLN A O 1
ATOM 795 N N . PHE A 1 102 ? 14.632 69.674 14.721 1.00 20.44 118 PHE A N 1
ATOM 796 C CA . PHE A 1 102 ? 14.920 69.004 15.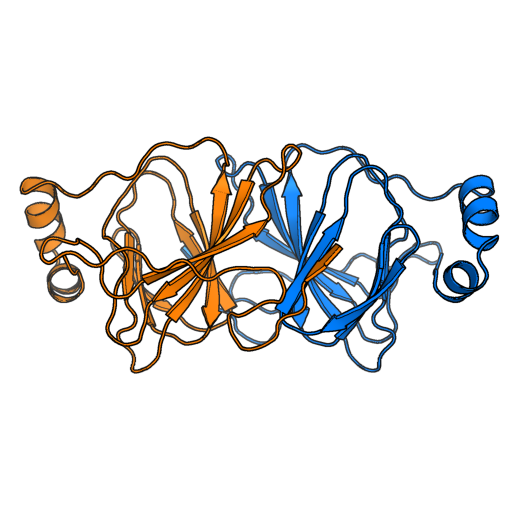984 1.00 20.32 118 PHE A CA 1
ATOM 797 C C . PHE A 1 102 ? 16.059 69.743 16.644 1.00 20.97 118 PHE A C 1
ATOM 798 O O . PHE A 1 102 ? 17.047 70.097 15.991 1.00 20.62 118 PHE A O 1
ATOM 806 N N . ARG A 1 103 ? 15.962 69.888 17.953 1.00 20.94 119 ARG A N 1
ATOM 807 C CA . ARG A 1 103 ? 16.989 70.582 18.728 1.00 21.52 119 ARG A CA 1
ATOM 808 C C . ARG A 1 103 ? 17.378 69.749 19.909 1.00 20.38 119 ARG A C 1
ATOM 809 O O . ARG A 1 103 ? 16.524 69.224 20.601 1.00 21.97 119 ARG A O 1
ATOM 817 N N . ALA A 1 104 ? 18.678 69.618 20.123 1.00 21.51 120 ALA A N 1
ATOM 818 C CA . ALA A 1 104 ? 19.231 69.005 21.303 1.00 20.85 120 ALA A CA 1
ATOM 819 C C . ALA A 1 104 ? 19.413 70.122 22.348 1.00 22.18 120 ALA A C 1
ATOM 820 O O . ALA A 1 104 ? 20.540 70.420 22.785 1.00 22.60 120 ALA A O 1
ATOM 822 N N . ASN A 1 105 ? 18.302 70.713 22.741 1.00 22.03 121 ASN A N 1
ATOM 823 C CA . ASN A 1 105 ? 18.304 71.893 23.607 1.00 23.05 121 ASN A CA 1
ATOM 824 C C . ASN A 1 105 ? 17.904 71.566 25.032 1.00 23.88 121 ASN A C 1
ATOM 825 O O . ASN A 1 105 ? 17.341 72.413 25.721 1.00 24.35 121 ASN A O 1
ATOM 830 N N . ARG A 1 106 ? 18.164 70.339 25.477 1.00 24.56 122 ARG A N 1
ATOM 831 C CA . ARG A 1 106 ? 17.752 69.930 26.837 1.00 25.12 122 ARG A CA 1
ATOM 832 C C . ARG A 1 106 ? 18.843 69.234 27.664 1.00 24.89 122 ARG A C 1
ATOM 833 O O . ARG A 1 106 ? 18.554 68.440 28.560 1.00 25.59 122 ARG A O 1
ATOM 841 N N . GLY A 1 107 ? 20.098 69.540 27.366 1.00 25.48 123 GLY A N 1
ATOM 842 C CA . GLY A 1 107 ? 21.196 69.120 28.201 1.00 25.83 123 GLY A CA 1
ATOM 843 C C . GLY A 1 107 ? 21.911 67.886 27.761 1.00 27.11 123 GLY A C 1
ATOM 844 O O . GLY A 1 107 ? 22.892 67.504 28.395 1.00 27.95 123 GLY A O 1
ATOM 845 N N . ASP A 1 108 ? 21.435 67.257 26.677 1.00 27.22 124 ASP A N 1
ATOM 846 C CA . ASP A 1 108 ? 21.930 65.969 26.238 1.00 28.07 124 ASP A CA 1
ATOM 847 C C . ASP A 1 108 ? 22.047 66.002 24.724 1.00 26.99 124 ASP A C 1
ATOM 848 O O . ASP A 1 108 ? 21.586 66.957 24.080 1.00 26.62 124 ASP A O 1
ATOM 853 N N . CYS A 1 109 ? 22.663 64.966 24.163 1.00 26.31 125 CYS A N 1
ATOM 854 C CA . CYS A 1 109 ? 22.614 64.750 22.731 1.00 26.71 125 CYS A CA 1
ATOM 855 C C . CYS A 1 109 ? 21.229 64.227 22.441 1.00 25.02 125 CYS A C 1
ATOM 856 O O . CYS A 1 109 ? 20.490 63.850 23.346 1.00 25.40 125 CYS A O 1
ATOM 859 N N . LEU A 1 110 ? 20.854 64.256 21.172 1.00 23.03 126 LEU A N 1
ATOM 860 C CA . LEU A 1 110 ? 19.577 63.719 20.761 1.00 21.48 126 LEU A CA 1
ATOM 861 C C . LEU A 1 110 ? 19.846 62.916 19.530 1.00 20.24 126 LEU A C 1
ATOM 862 O O . LEU A 1 110 ? 20.319 63.475 18.547 1.00 20.23 126 LEU A O 1
ATOM 867 N N . GLY A 1 111 ? 19.575 61.619 19.609 1.00 19.50 127 GLY A N 1
ATOM 868 C CA . GLY A 1 111 ? 19.697 60.719 18.440 1.00 19.18 127 GLY A CA 1
ATOM 869 C C . GLY A 1 111 ? 18.358 60.146 18.035 1.00 17.58 127 GLY A C 1
ATOM 870 O O . GLY A 1 111 ? 17.563 59.763 18.889 1.00 17.83 127 GLY A O 1
ATOM 871 N N . PHE A 1 112 ? 18.107 60.053 16.725 1.00 17.18 128 PHE A N 1
ATOM 872 C CA . PHE A 1 112 ? 16.818 59.520 16.277 1.00 15.37 128 PHE A CA 1
ATOM 873 C C . PHE A 1 112 ? 16.935 58.715 14.999 1.00 15.08 128 PHE A C 1
ATOM 874 O O . PHE A 1 112 ? 17.783 59.007 14.166 1.00 15.39 128 PHE A O 1
ATOM 882 N N . LEU A 1 113 ? 16.087 57.706 14.915 1.00 13.59 129 LEU A N 1
ATOM 883 C CA . LEU A 1 113 ? 15.932 56.888 13.717 1.00 14.16 129 LEU A CA 1
ATOM 884 C C . LEU A 1 113 ? 15.012 57.659 12.800 1.00 15.11 129 LEU A C 1
ATOM 885 O O . LEU A 1 113 ? 14.037 58.249 13.250 1.00 13.37 129 LEU A O 1
ATOM 890 N N . CYS A 1 114 ? 15.284 57.603 11.493 1.00 15.06 130 CYS A N 1
ATOM 891 C CA . CYS A 1 114 ? 14.478 58.320 10.541 1.00 16.33 130 CYS A CA 1
ATOM 892 C C . CYS A 1 114 ? 14.291 57.404 9.332 1.00 16.01 130 CYS A C 1
ATOM 893 O O . CYS A 1 114 ? 15.295 56.965 8.777 1.00 16.45 130 CYS A O 1
ATOM 896 N N . VAL A 1 115 ? 13.044 57.105 8.985 1.00 14.67 131 VAL A N 1
ATOM 897 C CA . VAL A 1 115 ? 12.680 56.316 7.833 1.00 13.47 131 VAL A CA 1
ATOM 898 C C . VAL A 1 115 ? 11.977 57.238 6.803 1.00 14.57 131 VAL A C 1
ATOM 899 O O . VAL A 1 115 ? 11.048 57.967 7.136 1.00 14.17 131 VAL A O 1
ATOM 903 N N . VAL A 1 116 ? 12.467 57.212 5.564 1.00 16.48 132 VAL A N 1
ATOM 904 C CA . VAL A 1 116 ? 11.896 58.027 4.461 1.00 15.96 132 VAL A CA 1
ATOM 905 C C . VAL A 1 116 ? 11.914 57.206 3.181 1.00 16.17 132 VAL A C 1
ATOM 906 O O . VAL A 1 116 ? 12.693 56.278 3.030 1.00 15.70 132 VAL A O 1
ATOM 910 N N . ASN A 1 117 ? 11.066 57.576 2.225 1.00 15.54 133 ASN A N 1
ATOM 911 C CA . ASN A 1 117 ? 11.072 56.882 0.926 1.00 16.57 133 ASN A CA 1
ATOM 912 C C . ASN A 1 117 ? 12.409 57.006 0.224 1.00 15.89 133 ASN A C 1
ATOM 913 O O . ASN A 1 117 ? 13.048 58.057 0.294 1.00 17.75 133 ASN A O 1
ATOM 918 N N . ALA A 1 118 ? 12.801 55.952 -0.476 1.00 17.22 134 ALA A N 1
ATOM 919 C CA . ALA A 1 118 ? 14.061 55.968 -1.226 1.00 18.73 134 ALA A CA 1
ATOM 920 C C . ALA A 1 118 ? 14.032 57.018 -2.353 1.00 20.00 134 ALA A C 1
ATOM 921 O O . ALA A 1 118 ? 15.014 57.692 -2.599 1.00 21.26 134 ALA A O 1
ATOM 923 N N . ALA A 1 119 ? 12.877 57.134 -2.987 1.00 21.57 135 ALA A N 1
ATOM 924 C CA . ALA A 1 119 ? 12.616 58.099 -4.046 1.00 22.91 135 ALA A CA 1
ATOM 925 C C . ALA A 1 119 ? 11.779 59.149 -3.397 1.00 23.07 135 ALA A C 1
ATOM 926 O O . ALA A 1 119 ? 10.636 58.856 -2.986 1.00 24.49 135 ALA A O 1
ATOM 928 N N . ARG A 1 120 ? 12.337 60.347 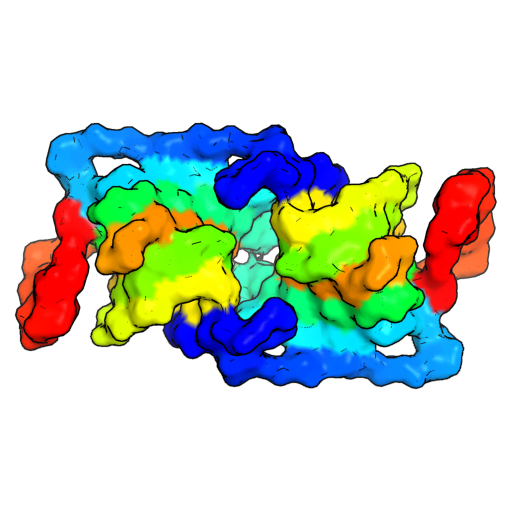-3.261 1.00 22.55 136 ARG A N 1
ATOM 929 C CA . ARG A 1 120 ? 11.667 61.417 -2.533 1.00 22.89 136 ARG A CA 1
ATOM 930 C C . ARG A 1 120 ? 12.092 62.749 -3.059 1.00 23.97 136 ARG A C 1
ATOM 931 O O . ARG A 1 120 ? 13.084 62.841 -3.790 1.00 24.36 136 ARG A O 1
ATOM 939 N N . ASP A 1 121 ? 11.376 63.798 -2.666 1.00 24.19 137 ASP A N 1
ATOM 940 C CA . ASP A 1 121 ? 11.702 65.131 -3.180 1.00 24.91 137 ASP A CA 1
ATOM 941 C C . ASP A 1 121 ? 12.748 65.784 -2.299 1.00 25.22 137 ASP A C 1
ATOM 942 O O . ASP A 1 121 ? 12.958 65.386 -1.156 1.00 25.87 137 ASP A O 1
ATOM 947 N N . ARG A 1 122 ? 13.397 66.812 -2.817 1.00 25.36 138 ARG A N 1
ATOM 948 C CA . ARG A 1 122 ? 14.493 67.441 -2.064 1.00 25.36 138 ARG A CA 1
ATOM 949 C C . ARG A 1 122 ? 13.956 68.377 -0.990 1.00 23.77 138 ARG A C 1
ATOM 950 O O . ARG A 1 122 ? 12.903 69.002 -1.158 1.00 23.72 138 ARG A O 1
ATOM 958 N N . PRO A 1 123 ? 14.690 68.526 0.116 1.00 23.29 139 PRO A N 1
ATOM 959 C CA . PRO A 1 123 ? 14.249 69.472 1.128 1.00 23.06 139 PRO A CA 1
ATOM 960 C C . PRO A 1 123 ? 14.214 70.878 0.615 1.00 24.08 139 PRO A C 1
ATOM 961 O O . PRO A 1 123 ? 15.078 71.249 -0.204 1.00 24.37 139 PRO A O 1
ATOM 965 N N . GLN A 1 124 ? 13.263 71.652 1.133 1.00 23.13 140 GLN A N 1
ATOM 966 C CA . GLN A 1 124 ? 13.101 73.073 0.835 1.00 23.09 140 GLN A CA 1
ATOM 967 C C . GLN A 1 124 ? 13.465 73.883 2.073 1.00 22.01 140 GLN A C 1
ATOM 968 O O . GLN A 1 124 ? 12.907 73.644 3.159 1.00 23.43 140 GLN A O 1
ATOM 974 N N . LEU A 1 125 ? 14.402 74.808 1.913 1.00 18.39 141 LEU A N 1
ATOM 975 C CA . LEU A 1 125 ? 14.839 75.655 3.007 1.00 16.47 141 LEU A CA 1
ATOM 976 C C . LEU A 1 125 ? 14.015 76.952 3.007 1.00 14.48 141 LEU A C 1
ATOM 977 O O . LEU A 1 125 ? 13.477 77.361 1.964 1.00 12.06 141 LEU A O 1
ATOM 982 N N . PRO A 1 126 ? 13.890 77.588 4.187 1.00 12.26 142 PRO A N 1
ATOM 983 C CA . PRO A 1 126 ? 12.997 78.727 4.290 1.00 11.97 142 PRO A CA 1
ATOM 984 C C . PRO A 1 126 ? 13.525 79.983 3.575 1.00 11.82 142 PRO A C 1
ATOM 985 O O . PRO A 1 126 ? 14.715 80.267 3.637 1.00 11.03 142 PRO A O 1
ATOM 989 N N . THR A 1 127 ? 12.649 80.691 2.869 1.00 12.06 143 THR A N 1
ATOM 990 C CA . THR A 1 127 ? 13.000 82.013 2.301 1.00 12.85 143 THR A CA 1
ATOM 991 C C . THR A 1 127 ? 12.782 83.074 3.374 1.00 12.78 143 THR A C 1
ATOM 992 O O . THR A 1 127 ? 12.245 82.781 4.431 1.00 11.86 143 THR A O 1
ATOM 996 N N . ALA A 1 128 ? 13.180 84.315 3.104 1.00 13.73 144 ALA A N 1
ATOM 997 C CA . ALA A 1 128 ? 12.975 85.389 4.081 1.00 14.15 144 ALA A CA 1
ATOM 998 C C . ALA A 1 128 ? 11.485 85.517 4.419 1.00 14.64 144 ALA A C 1
ATOM 999 O O . ALA A 1 128 ? 11.117 85.716 5.577 1.00 13.98 144 ALA A O 1
ATOM 1001 N N . ASP A 1 129 ? 10.642 85.396 3.394 1.00 15.53 145 ASP A N 1
ATOM 1002 C CA . ASP A 1 129 ? 9.184 85.453 3.558 1.00 16.58 145 ASP A CA 1
ATOM 1003 C C . ASP A 1 129 ? 8.640 84.278 4.383 1.00 16.64 145 ASP A C 1
ATOM 1004 O O . ASP A 1 129 ? 7.729 84.464 5.191 1.00 16.85 145 ASP A O 1
ATOM 1009 N N . ASP A 1 130 ? 9.161 83.068 4.132 1.00 16.29 146 ASP A N 1
ATOM 1010 C CA . ASP A 1 130 ? 8.863 81.894 4.983 1.00 16.11 146 ASP A CA 1
ATOM 1011 C C . ASP A 1 130 ? 9.199 82.229 6.431 1.00 16.08 146 ASP A C 1
ATOM 1012 O O . ASP A 1 130 ? 8.347 82.105 7.321 1.00 16.06 146 ASP A O 1
ATOM 1017 N N . LEU A 1 131 ? 10.434 82.682 6.652 1.00 15.93 147 LEU A N 1
ATOM 1018 C CA . LEU A 1 131 ? 10.916 82.990 8.011 1.00 16.19 147 LEU A CA 1
ATOM 1019 C C . LEU A 1 131 ? 10.064 84.065 8.677 1.00 16.62 147 LEU A C 1
ATOM 1020 O O . LEU A 1 131 ? 9.702 83.938 9.859 1.00 16.35 147 LEU A O 1
ATOM 1025 N N . ALA A 1 132 ? 9.771 85.122 7.912 1.00 17.10 148 ALA A N 1
ATOM 1026 C CA . ALA A 1 132 ? 8.882 86.190 8.347 1.00 17.67 148 ALA A CA 1
ATOM 1027 C C . ALA A 1 132 ? 7.571 85.592 8.809 1.00 17.86 148 ALA A C 1
ATOM 1028 O O . ALA A 1 132 ? 7.111 85.831 9.921 1.00 18.26 148 ALA A O 1
ATOM 1030 N N . GLU A 1 133 ? 6.987 84.800 7.932 1.00 18.00 149 GLU A N 1
ATOM 1031 C CA . GLU A 1 133 ? 5.712 84.147 8.181 1.00 18.36 149 GLU A CA 1
ATOM 1032 C C . GLU A 1 133 ? 5.751 83.223 9.426 1.00 17.79 149 GLU A C 1
ATOM 1033 O O . GLU A 1 133 ? 4.814 83.239 10.232 1.00 17.35 149 GLU A O 1
ATOM 1039 N N . LEU A 1 134 ? 6.828 82.445 9.593 1.00 16.63 150 LEU A N 1
ATOM 1040 C CA . LEU A 1 134 ? 6.973 81.588 10.778 1.00 16.40 150 LEU A CA 1
ATOM 1041 C C . LEU A 1 134 ? 7.086 82.402 12.071 1.00 16.19 150 LEU A C 1
ATOM 1042 O O . LEU A 1 134 ? 6.494 82.055 13.084 1.00 15.58 150 LEU A O 1
ATOM 1047 N N . ARG A 1 135 ? 7.872 83.469 12.010 1.00 16.20 151 ARG A N 1
ATOM 1048 C CA . ARG A 1 135 ? 8.195 84.264 13.184 1.00 16.95 151 ARG A CA 1
ATOM 1049 C C . ARG A 1 135 ? 7.032 85.127 13.706 1.00 17.64 151 ARG A C 1
ATOM 1050 O O . ARG A 1 135 ? 7.147 85.720 14.785 1.00 17.57 151 ARG A O 1
ATOM 1058 N N . LYS A 1 136 ? 5.921 85.186 12.959 1.00 17.95 152 LYS A N 1
ATOM 1059 C CA . LYS A 1 136 ? 4.662 85.753 13.484 1.00 18.43 152 LYS A CA 1
ATOM 1060 C C . LYS A 1 136 ? 4.203 85.080 14.789 1.00 18.21 152 LYS A C 1
ATOM 1061 O O . LYS A 1 136 ? 3.627 85.729 15.662 1.00 16.94 152 LYS A O 1
ATOM 1067 N N . ASP A 1 137 ? 4.428 83.771 14.906 1.00 18.00 153 ASP A N 1
ATOM 1068 C CA . ASP A 1 137 ? 4.128 83.074 16.162 1.00 18.19 153 ASP A CA 1
ATOM 1069 C C . ASP A 1 137 ? 5.348 83.236 17.074 1.00 17.49 153 ASP A C 1
ATOM 1070 O O . ASP A 1 137 ? 6.446 82.796 16.717 1.00 17.09 153 ASP A O 1
ATOM 1075 N N . GLU A 1 138 ? 5.165 83.872 18.238 1.00 16.57 154 GLU A N 1
ATOM 1076 C CA . GLU A 1 138 ? 6.290 84.174 19.147 1.00 16.22 154 GLU A CA 1
ATOM 1077 C C . GLU A 1 138 ? 7.031 82.916 19.637 1.00 15.54 154 GLU A C 1
ATOM 1078 O O . GLU A 1 138 ? 8.257 82.919 19.732 1.00 15.48 154 GLU A O 1
ATOM 1080 N N . ARG A 1 139 ? 6.291 81.852 19.932 1.00 15.19 155 ARG A N 1
ATOM 1081 C CA . ARG A 1 139 ? 6.898 80.591 20.418 1.00 15.01 155 ARG A CA 1
ATOM 1082 C C . ARG A 1 139 ? 7.774 79.916 19.339 1.00 14.25 155 ARG A C 1
ATOM 1083 O O . ARG A 1 139 ? 8.880 79.461 19.621 1.00 14.21 155 ARG A O 1
ATOM 1085 N N . ILE A 1 140 ? 7.295 79.881 18.101 1.00 13.57 156 ILE A N 1
ATOM 1086 C CA . ILE A 1 140 ? 8.117 79.377 16.983 1.00 13.11 156 ILE A CA 1
ATOM 1087 C C . ILE A 1 140 ? 9.331 80.291 16.700 1.00 12.52 156 ILE A C 1
ATOM 1088 O O . ILE A 1 140 ? 10.424 79.799 16.463 1.00 12.44 156 ILE A O 1
ATOM 1093 N N . ALA A 1 141 ? 9.146 81.616 16.746 1.00 12.46 157 ALA A N 1
ATOM 1094 C CA . ALA A 1 141 ? 10.265 82.572 16.547 1.00 11.75 157 ALA A CA 1
ATOM 1095 C C . ALA A 1 141 ? 11.417 82.313 17.516 1.00 11.70 157 ALA A C 1
ATOM 1096 O O . ALA A 1 141 ? 12.592 82.352 17.124 1.00 11.17 157 ALA A O 1
ATOM 1098 N N . ASP A 1 142 ? 11.063 82.045 18.773 1.00 11.00 158 ASP A N 1
ATOM 1099 C CA . ASP A 1 142 ? 12.040 81.770 19.826 1.00 11.51 158 ASP A CA 1
ATOM 1100 C C . ASP A 1 142 ? 12.739 80.418 19.616 1.00 10.60 158 ASP A C 1
ATOM 1101 O O . ASP A 1 142 ? 13.912 80.267 19.944 1.00 11.58 158 ASP A O 1
ATOM 1106 N N . PHE A 1 143 ? 12.016 79.445 19.072 1.00 9.41 159 PHE A N 1
ATOM 1107 C CA . PHE A 1 143 ? 12.523 78.073 18.970 1.00 8.02 159 PHE A CA 1
ATOM 1108 C C . PHE A 1 143 ? 13.424 77.850 17.766 1.00 7.68 159 PHE A C 1
ATOM 1109 O O . PHE A 1 143 ? 14.495 77.234 17.883 1.00 7.17 159 PHE A O 1
ATOM 1117 N N . ILE A 1 144 ? 13.010 78.322 16.597 1.00 7.47 160 ILE A N 1
ATOM 1118 C CA . ILE A 1 144 ? 13.756 77.967 15.389 1.00 7.55 160 ILE A CA 1
ATOM 1119 C C . ILE A 1 144 ? 15.201 78.462 15.367 1.00 7.80 160 ILE A C 1
ATOM 1120 O O . ILE A 1 144 ? 15.543 79.522 15.950 1.00 7.14 160 ILE A O 1
ATOM 1125 N N . ARG A 1 145 ? 16.049 77.701 14.682 1.00 6.96 161 ARG A N 1
ATOM 1126 C CA . ARG A 1 145 ? 17.423 78.097 14.441 1.00 6.99 161 ARG A CA 1
ATOM 1127 C C . ARG A 1 145 ? 17.759 78.035 12.938 1.00 8.11 161 ARG A C 1
ATOM 1128 O O . ARG A 1 145 ? 17.595 76.988 12.281 1.00 6.47 161 ARG A O 1
ATOM 1136 N N . THR A 1 146 ? 18.198 79.179 12.409 1.00 8.80 162 THR A N 1
ATOM 1137 C CA . THR A 1 146 ? 18.601 79.281 11.016 1.00 9.92 162 THR A CA 1
ATOM 1138 C C . THR A 1 146 ? 20.103 79.162 10.859 1.00 9.69 162 THR A C 1
ATOM 1139 O O . THR A 1 146 ? 20.532 78.894 9.730 1.00 12.08 162 THR A O 1
ATOM 1143 N N . SER B 1 2 ? 2.807 64.558 14.457 1.00 25.61 18 SER B N 1
ATOM 1144 C CA . SER B 1 2 ? 2.185 63.836 15.622 1.00 25.53 18 SER B CA 1
ATOM 1145 C C . SER B 1 2 ? 3.278 63.232 16.476 1.00 25.08 18 SER B C 1
ATOM 1146 O O . SER B 1 2 ? 4.346 62.858 15.955 1.00 24.55 18 SER B O 1
ATOM 1149 N N . LEU B 1 3 ? 3.000 63.142 17.773 1.00 24.08 19 LEU B N 1
ATOM 1150 C CA . LEU B 1 3 ? 3.849 62.522 18.782 1.00 23.44 19 LEU B CA 1
ATOM 1151 C C . LEU B 1 3 ? 3.102 61.425 19.536 1.00 23.14 19 LEU B C 1
ATOM 1152 O O . LEU B 1 3 ? 2.035 61.669 20.130 1.00 23.63 19 LEU B O 1
ATOM 1157 N N . ARG B 1 4 ? 3.664 60.236 19.547 1.00 21.74 20 ARG B N 1
ATOM 1158 C CA . ARG B 1 4 ? 3.177 59.149 20.393 1.00 21.24 20 ARG B CA 1
ATOM 1159 C C . ARG B 1 4 ? 4.317 58.764 21.300 1.00 21.98 20 ARG B C 1
ATOM 1160 O O . ARG B 1 4 ? 5.306 58.131 20.884 1.00 21.65 20 ARG B O 1
ATOM 1168 N N . ALA B 1 5 ? 4.223 59.201 22.549 1.00 21.46 21 ALA B N 1
ATOM 1169 C CA . ALA B 1 5 ? 5.302 58.940 23.509 1.00 21.28 21 ALA B CA 1
ATOM 1170 C C . ALA B 1 5 ? 5.389 57.482 23.947 1.00 21.28 21 ALA B C 1
ATOM 1171 O O . ALA B 1 5 ? 4.377 56.807 24.108 1.00 22.59 21 ALA B O 1
ATOM 1173 N N . GLN B 1 6 ? 6.603 56.981 24.109 1.00 21.62 22 GLN B N 1
ATOM 1174 C CA A GLN B 1 6 ? 6.848 55.694 24.724 0.50 22.10 22 GLN B CA 1
ATOM 1175 C CA B GLN B 1 6 ? 6.815 55.670 24.708 0.50 22.44 22 GLN B CA 1
ATOM 1176 C C . GLN B 1 6 ? 6.374 55.782 26.172 1.00 23.26 22 GLN B C 1
ATOM 1177 O O . GLN B 1 6 ? 6.674 56.760 26.834 1.00 24.52 22 GLN B O 1
ATOM 1188 N N . THR B 1 7 ? 5.660 54.779 26.645 1.00 24.46 23 THR B N 1
ATOM 1189 C CA . THR B 1 7 ? 5.157 54.768 28.022 1.00 26.45 23 THR B CA 1
ATOM 1190 C C . THR B 1 7 ? 5.813 53.691 28.868 1.00 27.21 23 THR B C 1
ATOM 1191 O O . THR B 1 7 ? 5.787 53.781 30.081 1.00 28.87 23 THR B O 1
ATOM 1195 N N . ALA B 1 8 ? 6.390 52.687 28.233 1.00 27.18 24 ALA B N 1
ATOM 1196 C CA . ALA B 1 8 ? 7.102 51.611 28.886 1.00 27.79 24 ALA B CA 1
ATOM 1197 C C . ALA B 1 8 ? 7.952 50.997 27.795 1.00 28.77 24 ALA B C 1
ATOM 1198 O O . ALA B 1 8 ? 7.704 51.272 26.619 1.00 28.92 24 ALA B O 1
ATOM 1200 N N . PRO B 1 9 ? 8.934 50.157 28.140 1.00 28.59 25 PRO B N 1
ATOM 1201 C CA . PRO B 1 9 ? 9.631 49.481 27.039 1.00 28.23 25 PRO B CA 1
ATOM 1202 C C . PRO B 1 9 ? 8.673 48.705 26.116 1.00 26.84 25 PRO B C 1
ATOM 1203 O O . PRO B 1 9 ? 7.850 47.912 26.582 1.00 27.43 25 PRO B O 1
ATOM 1207 N N . GLY B 1 10 ? 8.752 48.971 24.820 1.00 24.35 26 GLY B N 1
ATOM 1208 C CA . GLY B 1 10 ? 7.824 48.361 23.846 1.00 22.92 26 GLY B CA 1
ATOM 1209 C C . GLY B 1 10 ? 6.353 48.738 23.974 1.00 21.29 26 GLY B C 1
ATOM 1210 O O . GLY B 1 10 ? 5.461 48.000 23.505 1.00 21.89 26 GLY B O 1
ATOM 1211 N N . ARG B 1 11 ? 6.068 49.878 24.585 1.00 20.58 27 ARG B N 1
ATOM 1212 C CA . ARG B 1 11 ? 4.712 50.365 24.678 1.00 20.80 27 ARG B CA 1
ATOM 1213 C C . ARG B 1 11 ? 4.668 51.842 24.386 1.00 20.36 27 ARG B C 1
ATOM 1214 O O . ARG B 1 11 ? 5.500 52.611 24.866 1.00 21.21 27 ARG B O 1
ATOM 1222 N N . TRP B 1 12 ? 3.653 52.241 23.641 1.00 18.92 28 TRP B N 1
ATOM 1223 C CA . TRP B 1 12 ? 3.446 53.611 23.276 1.00 19.20 28 TRP B CA 1
ATOM 1224 C C . TRP B 1 12 ? 1.997 54.077 23.408 1.00 20.39 28 TRP B C 1
ATOM 1225 O O . TRP B 1 12 ? 1.055 53.314 23.174 1.00 20.85 28 TRP B O 1
ATOM 1236 N N . ASP B 1 13 ? 1.836 55.355 23.739 1.00 22.90 29 ASP B N 1
ATOM 1237 C CA . ASP B 1 13 ? 0.547 56.042 23.681 1.00 24.72 29 ASP B CA 1
ATOM 1238 C C . ASP B 1 13 ? -0.045 55.958 22.276 1.00 24.16 29 ASP B C 1
ATOM 1239 O O . ASP B 1 13 ? 0.626 56.300 21.309 1.00 23.94 29 ASP B O 1
ATOM 1244 N N . GLY B 1 14 ? -1.290 55.496 22.183 1.00 22.87 30 GLY B N 1
ATOM 1245 C CA . GLY B 1 14 ? -2.036 55.433 20.933 1.00 22.42 30 GLY B CA 1
ATOM 1246 C C . GLY B 1 14 ? -1.656 54.274 20.013 1.00 21.59 30 GLY B C 1
ATOM 1247 O O . GLY B 1 14 ? -2.087 54.239 18.855 1.00 21.44 30 GLY B O 1
ATOM 1248 N N . VAL B 1 15 ? -0.864 53.341 20.519 1.00 19.51 31 VAL B N 1
ATOM 1249 C CA . VAL B 1 15 ? -0.495 52.140 19.777 1.00 19.25 31 VAL B CA 1
ATOM 1250 C C . VAL B 1 15 ? -1.000 50.929 20.540 1.00 19.74 31 VAL B C 1
ATOM 1251 O O . VAL B 1 15 ? -0.617 50.692 21.711 1.00 20.51 31 VAL B O 1
ATOM 1255 N N . ALA B 1 16 ? -1.809 50.136 19.867 1.00 19.51 32 ALA B N 1
ATOM 1256 C CA . ALA B 1 16 ? -2.426 48.977 20.490 1.00 20.18 32 ALA B CA 1
ATOM 1257 C C . ALA B 1 16 ? -1.600 47.729 20.297 1.00 19.80 32 ALA B C 1
ATOM 1258 O O . ALA B 1 16 ? -1.052 47.482 19.239 1.00 18.20 32 ALA B O 1
ATOM 1260 N N . VAL B 1 17 ? -1.484 46.941 21.355 1.00 20.35 33 VAL B N 1
ATOM 1261 C CA . VAL B 1 17 ? -0.783 45.662 21.267 1.00 20.89 33 VAL B CA 1
ATOM 1262 C C . VAL B 1 17 ? -1.750 44.611 20.771 1.00 21.65 33 VAL B C 1
ATOM 1263 O O . VAL B 1 17 ? -2.814 44.451 21.359 1.00 21.79 33 VAL B O 1
ATOM 1267 N N . MET B 1 18 ? -1.398 43.883 19.714 1.00 21.65 34 MET B N 1
ATOM 1268 C CA . MET B 1 18 ? -2.292 42.860 19.126 1.00 21.98 34 MET B CA 1
ATOM 1269 C C . MET B 1 18 ? -1.630 41.483 19.217 1.00 23.05 34 MET B C 1
ATOM 1270 O O . MET B 1 18 ? -0.733 41.158 18.456 1.00 22.41 34 MET B O 1
ATOM 1275 N N . PRO B 1 19 ? -2.035 40.667 20.198 1.00 25.11 35 PRO B N 1
ATOM 1276 C CA . PRO B 1 19 ? -1.363 39.360 20.279 1.00 26.73 35 PRO B CA 1
ATOM 1277 C C . PRO B 1 19 ? -1.792 38.485 19.130 1.00 27.35 35 PRO B C 1
ATOM 1278 O O . PRO B 1 19 ? -2.916 38.595 18.673 1.00 27.01 35 PRO B O 1
ATOM 1282 N N . TYR B 1 20 ? -0.906 37.640 18.640 1.00 28.82 36 TYR B N 1
ATOM 1283 C CA . TYR B 1 20 ? -1.300 36.685 17.618 1.00 30.60 36 TYR B CA 1
ATOM 1284 C C . TYR B 1 20 ? -2.022 35.539 18.308 1.00 33.41 36 TYR B C 1
ATOM 1285 O O . TYR B 1 20 ? -1.611 35.094 19.379 1.00 33.39 36 TYR B O 1
ATOM 1294 N N . LYS B 1 21 ? -3.101 35.070 17.692 1.00 35.77 37 LYS B N 1
ATOM 1295 C CA . LYS B 1 21 ? -3.957 34.085 18.308 1.00 37.93 37 LYS B CA 1
ATOM 1296 C C . LYS B 1 21 ? -3.239 32.751 18.321 1.00 38.79 37 LYS B C 1
ATOM 1297 O O . LYS B 1 21 ? -2.811 32.238 17.291 1.00 38.72 37 LYS B O 1
ATOM 1303 N N . GLN B 1 22 ? -3.129 32.204 19.517 1.00 40.89 38 GLN B N 1
ATOM 1304 C CA . GLN B 1 22 ? -2.264 31.074 19.786 1.00 42.06 38 GLN B CA 1
ATOM 1305 C C . GLN B 1 22 ? -3.095 29.794 19.687 1.00 43.32 38 GLN B C 1
ATOM 1306 O O . GLN B 1 22 ? -3.828 29.486 20.612 1.00 42.92 38 GLN B O 1
ATOM 1312 N N . THR B 1 23 ? -2.995 29.086 18.556 1.00 44.80 39 THR B N 1
ATOM 1313 C CA . THR B 1 23 ? -3.658 27.780 18.360 1.00 45.88 39 THR B CA 1
ATOM 1314 C C . THR B 1 23 ? -2.660 26.621 18.519 1.00 46.72 39 THR B C 1
ATOM 1315 O O . THR B 1 23 ? -1.458 26.756 18.215 1.00 46.99 39 THR B O 1
ATOM 1319 N N . ALA B 1 24 ? -3.173 25.471 18.971 1.00 47.04 40 ALA B N 1
ATOM 1320 C CA . ALA B 1 24 ? -2.352 24.289 19.240 1.00 46.73 40 ALA B CA 1
ATOM 1321 C C . ALA B 1 24 ? -1.414 23.936 18.073 1.00 46.42 40 ALA B C 1
ATOM 1322 O O . ALA B 1 24 ? -0.275 23.501 18.305 1.00 46.62 40 ALA B O 1
ATOM 1324 N N . GLU B 1 25 ? -1.899 24.133 16.837 1.00 45.51 41 GLU B N 1
ATOM 1325 C CA . GLU B 1 25 ? -1.108 23.941 15.605 1.00 44.66 41 GLU B CA 1
ATOM 1326 C C . GLU B 1 25 ? -0.130 25.098 15.245 1.00 43.81 41 GLU B C 1
ATOM 1327 O O . GLU B 1 25 ? 0.620 24.989 14.271 1.00 44.32 41 GLU B O 1
ATOM 1329 N N . ALA B 1 26 ? -0.132 26.194 16.008 1.00 42.30 42 ALA B N 1
ATOM 1330 C CA . ALA B 1 26 ? 0.515 27.436 15.548 1.00 40.34 42 ALA B CA 1
ATOM 1331 C C . ALA B 1 26 ? 2.014 27.259 15.390 1.00 38.69 42 ALA B C 1
ATOM 1332 O O . ALA B 1 26 ? 2.666 26.668 16.258 1.00 38.90 42 ALA B O 1
ATOM 1334 N N . PRO B 1 27 ? 2.566 27.779 14.286 1.00 36.59 43 PRO B N 1
ATOM 1335 C CA . PRO B 1 27 ? 3.987 27.705 14.028 1.00 35.25 43 PRO B CA 1
ATOM 1336 C C . PRO B 1 27 ? 4.803 28.771 14.776 1.00 33.51 43 PRO B C 1
ATOM 1337 O O . PRO B 1 27 ? 5.984 28.910 14.515 1.00 33.41 43 PRO B O 1
ATOM 1341 N N . PHE B 1 28 ? 4.166 29.500 15.682 1.00 31.89 44 PHE B N 1
ATOM 1342 C CA . PHE B 1 28 ? 4.808 30.540 16.474 1.00 30.78 44 PHE B CA 1
ATOM 1343 C C . PHE B 1 28 ? 4.341 30.381 17.893 1.00 29.79 44 PHE B C 1
ATOM 1344 O O . PHE B 1 28 ? 3.363 29.678 18.156 1.00 30.42 44 PHE B O 1
ATOM 1352 N N . GLN B 1 29 ? 5.024 31.051 18.807 1.00 29.41 45 GLN B N 1
ATOM 1353 C CA . GLN B 1 29 ? 4.667 31.017 20.223 1.00 28.39 45 GLN B CA 1
ATOM 1354 C C . GLN B 1 29 ? 4.841 32.357 20.912 1.00 27.09 45 GLN B C 1
ATOM 1355 O O . GLN B 1 29 ? 5.958 32.873 21.022 1.00 26.92 45 GLN B O 1
ATOM 1361 N N . ASP B 1 30 ? 3.729 32.879 21.413 1.00 25.45 46 ASP B N 1
ATOM 1362 C CA . ASP B 1 30 ? 3.676 34.045 22.282 1.00 24.99 46 ASP B CA 1
ATOM 1363 C C . ASP B 1 30 ? 4.294 35.319 21.643 1.00 23.76 46 ASP B C 1
ATOM 1364 O O . ASP B 1 30 ? 5.265 35.899 22.166 1.00 22.21 46 ASP B O 1
ATOM 1369 N N . VAL B 1 31 ? 3.685 35.738 20.530 1.00 23.12 47 VAL B N 1
ATOM 1370 C CA . VAL B 1 31 ? 4.116 36.879 19.729 1.00 22.11 47 VAL B CA 1
ATOM 1371 C C . VAL B 1 31 ? 2.950 37.875 19.631 1.00 22.19 47 VAL B C 1
ATOM 1372 O O . VAL B 1 31 ? 1.761 37.470 19.533 1.00 21.73 47 VAL B O 1
ATOM 1376 N N . SER B 1 32 ? 3.299 39.164 19.682 1.00 21.25 48 SER B N 1
ATOM 1377 C CA . SER B 1 32 ? 2.362 40.257 19.457 1.00 20.52 48 SER B CA 1
ATOM 1378 C C . SER B 1 32 ? 2.896 41.244 18.427 1.00 20.26 48 SER B C 1
ATOM 1379 O O . SER B 1 32 ? 4.115 41.306 18.176 1.00 18.46 48 SER B O 1
ATOM 1382 N N . ARG B 1 33 ? 1.978 42.043 17.876 1.00 19.03 49 ARG B N 1
ATOM 1383 C CA . ARG B 1 33 ? 2.364 43.039 16.898 1.00 19.64 49 ARG B CA 1
ATOM 1384 C C . ARG B 1 33 ? 1.801 44.384 17.242 1.00 17.83 49 ARG B C 1
ATOM 1385 O O . ARG B 1 33 ? 0.704 44.493 17.817 1.00 16.42 49 ARG B O 1
ATOM 1393 N N . GLN B 1 34 ? 2.557 45.420 16.855 1.00 16.56 50 GLN B N 1
ATOM 1394 C CA . GLN B 1 34 ? 2.176 46.799 17.044 1.00 16.01 50 GLN B CA 1
ATOM 1395 C C . GLN B 1 34 ? 2.551 47.539 15.772 1.00 15.43 50 GLN B C 1
ATOM 1396 O O . GLN B 1 34 ? 3.632 47.364 15.245 1.00 15.26 50 GLN B O 1
ATOM 1402 N N . LEU B 1 35 ? 1.637 48.345 15.287 1.00 15.15 51 LEU B N 1
ATOM 1403 C CA . LEU B 1 35 ? 1.877 49.133 14.077 1.00 14.40 51 LEU B CA 1
ATOM 1404 C C . LEU B 1 35 ? 2.324 50.510 14.440 1.00 13.98 51 LEU B C 1
ATOM 1405 O O . LEU B 1 35 ? 1.566 51.300 15.035 1.00 15.12 51 LEU B O 1
ATOM 1410 N N . LEU B 1 36 ? 3.587 50.803 14.158 1.00 13.02 52 LEU B N 1
ATOM 1411 C CA . LEU B 1 36 ? 4.160 52.090 14.587 1.00 13.44 52 LEU B CA 1
ATOM 1412 C C . LEU B 1 36 ? 3.904 53.140 13.497 1.00 13.41 52 LEU B C 1
ATOM 1413 O O . LEU B 1 36 ? 3.453 54.232 13.798 1.00 13.84 52 LEU B O 1
ATOM 1418 N N . PHE B 1 37 ? 4.193 52.801 12.238 1.00 12.71 53 PHE B N 1
ATOM 1419 C CA . PHE B 1 37 ? 3.940 53.794 11.137 1.00 13.43 53 PHE B CA 1
ATOM 1420 C C . PHE B 1 37 ? 3.406 53.085 9.904 1.00 13.97 53 PHE B C 1
ATOM 1421 O O . PHE B 1 37 ? 4.0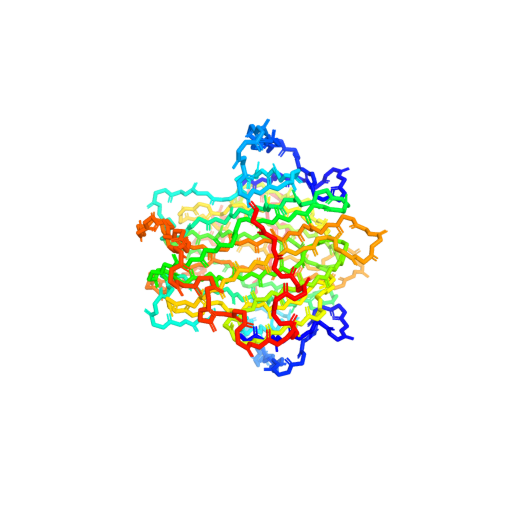13 52.099 9.454 1.00 14.16 53 PHE B O 1
ATOM 1429 N N . ALA B 1 38 ? 2.329 53.627 9.342 1.00 14.06 54 ALA B N 1
ATOM 1430 C CA . ALA B 1 38 ? 1.852 53.220 8.011 1.00 15.93 54 ALA B CA 1
ATOM 1431 C C . ALA B 1 38 ? 1.101 54.431 7.481 1.00 16.04 54 ALA B C 1
ATOM 1432 O O . ALA B 1 38 ? 0.334 55.090 8.220 1.00 16.47 54 ALA B O 1
ATOM 1434 N N . ASP B 1 39 ? 1.390 54.818 6.243 1.00 16.52 55 ASP B N 1
ATOM 1435 C CA . ASP B 1 39 ? 0.777 56.037 5.718 1.00 16.83 55 ASP B CA 1
ATOM 1436 C C . ASP B 1 39 ? 0.772 55.958 4.200 1.00 17.51 55 ASP B C 1
ATOM 1437 O O . ASP B 1 39 ? 1.651 55.341 3.632 1.00 16.34 55 ASP B O 1
ATOM 1442 N N . PRO B 1 40 ? -0.245 56.554 3.552 1.00 17.90 56 PRO B N 1
ATOM 1443 C CA . PRO B 1 40 ? -0.306 56.405 2.079 1.00 18.23 56 PRO B CA 1
ATOM 1444 C C . PRO B 1 40 ? 0.931 56.950 1.359 1.00 18.45 56 PRO B C 1
ATOM 1445 O O . PRO B 1 40 ? 1.278 56.450 0.270 1.00 18.11 56 PRO B O 1
ATOM 1449 N N . ASN B 1 41 ? 1.593 57.926 1.964 1.00 17.35 57 ASN B N 1
ATOM 1450 C CA . ASN B 1 41 ? 2.811 58.496 1.403 1.00 19.00 57 ASN B CA 1
ATOM 1451 C C . ASN B 1 41 ? 4.139 57.810 1.834 1.00 19.04 57 ASN B C 1
ATOM 1452 O O . ASN B 1 41 ? 5.233 58.229 1.436 1.00 19.75 57 ASN B O 1
ATOM 1457 N N . LEU B 1 42 ? 4.046 56.745 2.607 1.00 18.77 58 LEU B N 1
ATOM 1458 C CA . LEU B 1 42 ? 5.240 56.019 3.026 1.00 18.59 58 LEU B CA 1
ATOM 1459 C C . LEU B 1 42 ? 5.227 54.672 2.363 1.00 17.67 58 LEU B C 1
ATOM 1460 O O . LEU B 1 42 ? 4.255 53.915 2.469 1.00 17.26 58 LEU B O 1
ATOM 1465 N N . ALA B 1 43 ? 6.328 54.336 1.693 1.00 17.39 59 ALA B N 1
ATOM 1466 C CA . ALA B 1 43 ? 6.361 53.170 0.884 1.00 17.72 59 ALA B CA 1
ATOM 1467 C C . ALA B 1 43 ? 6.541 51.881 1.715 1.00 18.32 59 ALA B C 1
ATOM 1468 O O . ALA B 1 43 ? 6.379 50.786 1.198 1.00 18.41 59 ALA B O 1
ATOM 1470 N N . CYS B 1 44 ? 6.914 52.034 2.984 1.00 17.62 60 CYS B N 1
ATOM 1471 C CA . CYS B 1 44 ? 7.134 50.915 3.875 1.00 17.27 60 CYS B CA 1
ATOM 1472 C C . CYS B 1 44 ? 6.256 51.055 5.108 1.00 17.19 60 CYS B C 1
ATOM 1473 O O . CYS B 1 44 ? 5.750 52.140 5.382 1.00 17.08 60 CYS B O 1
ATOM 1476 N N . GLU B 1 45 ? 6.098 49.951 5.834 1.00 16.74 61 GLU B N 1
ATOM 1477 C CA . GLU B 1 45 ? 5.398 49.929 7.117 1.00 16.23 61 GLU B CA 1
ATOM 1478 C C . GLU B 1 45 ? 6.418 49.560 8.165 1.00 15.35 61 GLU B C 1
ATOM 1479 O O . GLU B 1 45 ? 7.351 48.827 7.880 1.00 14.54 61 GLU B O 1
ATOM 1485 N N . TRP B 1 46 ? 6.247 50.103 9.349 1.00 13.32 62 TRP B N 1
ATOM 1486 C CA . TRP B 1 46 ? 7.216 49.944 10.425 1.00 13.18 62 TRP B CA 1
ATOM 1487 C C . TRP B 1 46 ? 6.429 49.367 11.586 1.00 12.81 62 TRP B C 1
ATOM 1488 O O . TRP B 1 46 ? 5.476 49.994 12.086 1.00 12.56 62 TRP B O 1
ATOM 1499 N N . ARG B 1 47 ? 6.791 48.158 11.988 1.00 13.43 63 ARG B N 1
ATOM 1500 C CA . ARG B 1 47 ? 6.092 47.460 13.063 1.00 12.80 63 ARG B CA 1
ATOM 1501 C C . ARG B 1 47 ? 7.060 47.144 14.211 1.00 12.93 63 ARG B C 1
ATOM 1502 O O . ARG B 1 47 ? 8.270 47.264 14.080 1.00 12.74 63 ARG B O 1
ATOM 1510 N N . TYR B 1 48 ? 6.480 46.789 15.345 1.00 12.91 64 TYR B N 1
ATOM 1511 C CA . TYR B 1 48 ? 7.270 46.277 16.467 1.00 14.96 64 TYR B CA 1
ATOM 1512 C C . TYR B 1 48 ? 6.629 44.960 16.849 1.00 15.68 64 TYR B C 1
ATOM 1513 O O . TYR B 1 48 ? 5.434 44.919 17.120 1.00 17.31 64 TYR B O 1
ATOM 1522 N N . PHE B 1 49 ? 7.429 43.905 16.841 1.00 15.93 65 PHE B N 1
ATOM 1523 C CA . PHE B 1 49 ? 7.004 42.567 17.269 1.00 17.28 65 PHE B CA 1
ATOM 1524 C C . PHE B 1 49 ? 7.620 42.252 18.621 1.00 19.05 65 PHE B C 1
ATOM 1525 O O . PHE B 1 49 ? 8.771 42.599 18.863 1.00 17.77 65 PHE B O 1
ATOM 1533 N N . GLU B 1 50 ? 6.846 41.622 19.497 1.00 19.16 66 GLU B N 1
ATOM 1534 C CA . GLU B 1 50 ? 7.368 41.236 20.782 1.00 19.97 66 GLU B CA 1
ATOM 1535 C C . GLU B 1 50 ? 7.132 39.764 20.997 1.00 21.08 66 GLU B C 1
ATOM 1536 O O . GLU B 1 50 ? 6.001 39.312 20.900 1.00 20.88 66 GLU B O 1
ATOM 1542 N N . VAL B 1 51 ? 8.215 39.033 21.280 1.00 22.21 67 VAL B N 1
ATOM 1543 C CA . VAL B 1 51 ? 8.177 37.574 21.512 1.00 23.25 67 VAL B CA 1
ATOM 1544 C C . VAL B 1 51 ? 8.348 37.411 23.015 1.00 24.40 67 VAL B C 1
ATOM 1545 O O . VAL B 1 51 ? 9.354 37.857 23.567 1.00 22.89 67 VAL B O 1
ATOM 1549 N N . ASP B 1 52 ? 7.347 36.847 23.697 1.00 24.91 68 ASP B N 1
ATOM 1550 C CA . ASP B 1 52 ? 7.463 36.639 25.146 1.00 26.97 68 ASP B CA 1
ATOM 1551 C C . ASP B 1 52 ? 8.649 35.691 25.404 1.00 25.79 68 ASP B C 1
ATOM 1552 O O . ASP B 1 52 ? 9.023 34.911 24.544 1.00 25.34 68 ASP B O 1
ATOM 1557 N N . GLU B 1 53 ? 9.203 35.769 26.620 1.00 27.18 69 GLU B N 1
ATOM 1558 C CA . GLU B 1 53 ? 10.293 34.881 27.042 1.00 26.69 69 GLU B CA 1
ATOM 1559 C C . GLU B 1 53 ? 9.893 33.428 26.787 1.00 26.05 69 GLU B C 1
ATOM 1560 O O . GLU B 1 53 ? 8.807 33.005 27.172 1.00 25.83 69 GLU B O 1
ATOM 1566 N N . GLY B 1 54 ? 10.748 32.694 26.103 1.00 25.50 70 GLY B N 1
ATOM 1567 C CA . GLY B 1 54 ? 10.470 31.332 25.733 1.00 26.23 70 GLY B CA 1
ATOM 1568 C C . GLY B 1 54 ? 9.826 31.156 24.379 1.00 26.06 70 GLY B C 1
ATOM 1569 O O . GLY B 1 54 ? 9.791 30.034 23.840 1.00 26.45 70 GLY B O 1
ATOM 1570 N N . GLY B 1 55 ? 9.306 32.246 23.805 1.00 25.11 71 GLY B N 1
ATOM 1571 C CA . GLY B 1 55 ? 8.603 32.143 22.552 1.00 24.19 71 GLY B CA 1
ATOM 1572 C C . GLY B 1 55 ? 9.440 32.190 21.300 1.00 23.87 71 GLY B C 1
ATOM 1573 O O . GLY B 1 55 ? 10.658 32.271 21.342 1.00 22.83 71 GLY B O 1
ATOM 1574 N N . TYR B 1 56 ? 8.761 32.143 20.154 1.00 23.59 72 TYR B N 1
ATOM 1575 C CA . TYR B 1 56 ? 9.424 32.255 18.871 1.00 24.38 72 TYR B CA 1
ATOM 1576 C C . TYR B 1 56 ? 8.495 32.728 17.778 1.00 24.48 72 TYR B C 1
ATOM 1577 O O . TYR B 1 56 ? 7.290 32.524 17.849 1.00 25.03 72 TYR B O 1
ATOM 1586 N N . SER B 1 57 ? 9.075 33.371 16.779 1.00 25.43 73 SER B N 1
ATOM 1587 C CA . SER B 1 57 ? 8.331 33.808 15.589 1.00 26.24 73 SER B CA 1
ATOM 1588 C C . SER B 1 57 ? 8.270 32.653 14.611 1.00 27.81 73 SER B C 1
ATOM 1589 O O . SER B 1 57 ? 9.002 31.671 14.751 1.00 28.37 73 SER B O 1
ATOM 1592 N N . THR B 1 58 ? 7.409 32.739 13.614 1.00 28.50 74 THR B N 1
ATOM 1593 C CA . THR B 1 58 ? 7.283 31.586 12.718 1.00 29.58 74 THR B CA 1
ATOM 1594 C C . THR B 1 58 ? 8.457 31.471 11.743 1.00 29.82 74 THR B C 1
ATOM 1595 O O . THR B 1 58 ? 8.928 32.462 11.150 1.00 28.75 74 THR B O 1
AT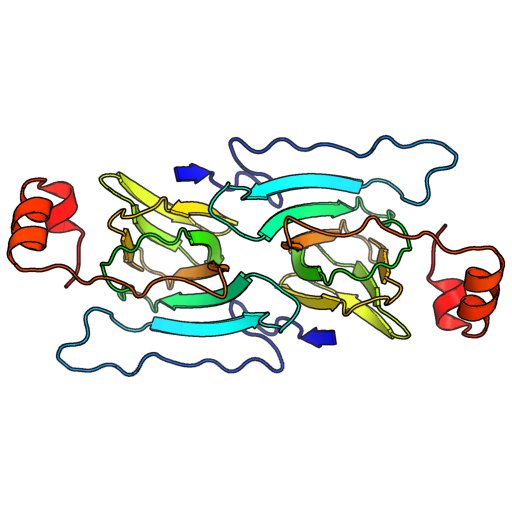OM 1599 N N . LEU B 1 59 ? 8.954 30.243 11.604 1.00 30.09 75 LEU B N 1
ATOM 1600 C CA . LEU B 1 59 ? 10.002 29.950 10.658 1.00 30.13 75 LEU B CA 1
ATOM 1601 C C . LEU B 1 59 ? 9.423 30.077 9.262 1.00 29.96 75 LEU B C 1
ATOM 1602 O O . LEU B 1 59 ? 8.470 29.390 8.924 1.00 30.31 75 LEU B O 1
ATOM 1607 N N . GLU B 1 60 ? 10.013 30.941 8.455 1.00 29.93 76 GLU B N 1
ATOM 1608 C CA . GLU B 1 60 ? 9.447 31.270 7.170 1.00 29.36 76 GLU B CA 1
ATOM 1609 C C . GLU B 1 60 ? 10.445 31.887 6.232 1.00 29.65 76 GLU B C 1
ATOM 1610 O O . GLU B 1 60 ? 11.561 32.265 6.613 1.00 28.50 76 GLU B O 1
ATOM 1616 N N . ARG B 1 61 ? 10.038 31.982 4.976 1.00 28.42 77 ARG B N 1
ATOM 1617 C CA . ARG B 1 61 ? 10.791 32.753 4.006 1.00 29.88 77 ARG B CA 1
ATOM 1618 C C . ARG B 1 61 ? 9.841 33.388 3.001 1.00 29.27 77 ARG B C 1
ATOM 1619 O O . ARG B 1 61 ? 8.678 33.004 2.936 1.00 30.18 77 ARG B O 1
ATOM 1627 N N . HIS B 1 62 ? 10.338 34.382 2.271 1.00 29.34 78 HIS B N 1
ATOM 1628 C CA . HIS B 1 62 ? 9.569 35.118 1.257 1.00 28.62 78 HIS B CA 1
ATOM 1629 C C . HIS B 1 62 ? 10.486 35.966 0.414 1.00 27.80 78 HIS B C 1
ATOM 1630 O O . HIS B 1 62 ? 11.621 36.222 0.802 1.00 27.79 78 HIS B O 1
ATOM 1637 N N . ALA B 1 63 ? 10.005 36.439 -0.738 1.00 26.87 79 ALA B N 1
ATOM 1638 C CA . ALA B 1 63 ? 10.811 37.333 -1.575 1.00 26.36 79 ALA B CA 1
ATOM 1639 C C . ALA B 1 63 ? 11.126 38.671 -0.890 1.00 26.05 79 ALA B C 1
ATOM 1640 O O . ALA B 1 63 ? 12.233 39.171 -1.018 1.00 26.59 79 ALA B O 1
ATOM 1642 N N . HIS B 1 64 ? 10.151 39.260 -0.188 1.00 24.51 80 HIS B N 1
ATOM 1643 C CA . HIS B 1 64 ? 10.355 40.606 0.365 1.00 23.58 80 HIS B CA 1
ATOM 1644 C C . HIS B 1 64 ? 11.411 40.549 1.480 1.00 23.12 80 HIS B C 1
ATOM 1645 O O . HIS B 1 64 ? 11.524 39.548 2.189 1.00 24.76 80 HIS B O 1
ATOM 1652 N N . VAL B 1 65 ? 12.180 41.622 1.595 1.00 23.90 81 VAL B N 1
ATOM 1653 C CA . VAL B 1 65 ? 13.285 41.721 2.565 1.00 23.34 81 VAL B CA 1
ATOM 1654 C C . VAL B 1 65 ? 12.746 42.306 3.880 1.00 22.32 81 VAL B C 1
ATOM 1655 O O . VAL B 1 65 ? 11.692 42.946 3.898 1.00 20.31 81 VAL B O 1
ATOM 1659 N N . HIS B 1 66 ? 13.479 42.108 4.969 1.00 22.03 82 HIS B N 1
ATOM 1660 C CA . HIS B 1 66 ? 13.104 42.660 6.263 1.00 21.25 82 HIS B CA 1
ATOM 1661 C C . HIS B 1 66 ? 14.316 43.470 6.714 1.00 20.16 82 HIS B C 1
ATOM 1662 O O . HIS B 1 66 ? 15.463 42.970 6.632 1.00 19.19 82 HIS B O 1
ATOM 1669 N N . ALA B 1 67 ? 14.061 44.676 7.226 1.00 17.87 83 ALA B N 1
ATOM 1670 C CA . ALA B 1 67 ? 15.078 45.453 7.934 1.00 16.68 83 ALA B CA 1
ATOM 1671 C C . ALA B 1 67 ? 14.622 45.433 9.384 1.00 16.30 83 ALA B C 1
ATOM 1672 O O . ALA B 1 67 ? 13.504 45.857 9.681 1.00 13.98 83 ALA B O 1
ATOM 1674 N N . VAL B 1 68 ? 15.434 44.823 10.246 1.00 15.64 84 VAL B N 1
ATOM 1675 C CA . VAL B 1 68 ? 15.072 44.608 11.660 1.00 15.90 84 VAL B CA 1
ATOM 1676 C C . VAL B 1 68 ? 16.070 45.289 12.587 1.00 14.83 84 VAL B C 1
ATOM 1677 O O . VAL B 1 68 ? 17.281 45.251 12.332 1.00 15.41 84 VAL B O 1
ATOM 1681 N N . MET B 1 69 ? 15.581 45.903 13.651 1.00 15.30 85 MET B N 1
ATOM 1682 C CA . MET B 1 69 ? 16.464 46.364 14.707 1.00 15.00 85 MET B CA 1
ATOM 1683 C C . MET B 1 69 ? 15.889 45.866 16.008 1.00 15.13 85 MET B C 1
ATOM 1684 O O . MET B 1 69 ? 14.717 46.117 16.318 1.00 14.63 85 MET B O 1
ATOM 1689 N N . ILE B 1 70 ? 16.736 45.279 16.843 1.00 15.12 86 ILE B N 1
ATOM 1690 C CA . ILE B 1 70 ? 16.247 44.778 18.120 1.00 14.52 86 ILE B CA 1
ATOM 1691 C C . ILE B 1 70 ? 15.953 45.975 18.995 1.00 13.96 86 ILE B C 1
ATOM 1692 O O . ILE B 1 70 ? 16.733 46.947 19.055 1.00 13.15 86 ILE B O 1
ATOM 1697 N N . HIS B 1 71 ? 14.820 45.941 19.664 1.00 16.04 87 HIS B N 1
ATOM 1698 C CA . HIS B 1 71 ? 14.394 47.050 20.495 1.00 18.19 87 HIS B CA 1
ATOM 1699 C C . HIS B 1 71 ? 14.343 46.765 22.003 1.00 19.07 87 HIS B C 1
ATOM 1700 O O . HIS B 1 71 ? 14.521 47.681 22.811 1.00 19.82 87 HIS B O 1
ATOM 1707 N N . ARG B 1 72 ? 14.121 45.526 22.379 1.00 20.44 88 ARG B N 1
ATOM 1708 C CA . ARG B 1 72 ? 13.913 45.222 23.798 1.00 22.43 88 ARG B CA 1
ATOM 1709 C C . ARG B 1 72 ? 14.444 43.814 24.025 1.00 21.87 88 ARG B C 1
ATOM 1710 O O . ARG B 1 72 ? 14.270 42.955 23.187 1.00 20.37 88 ARG B O 1
ATOM 1718 N N . GLY B 1 73 ? 15.124 43.619 25.158 1.00 21.99 89 GLY B N 1
ATOM 1719 C CA . GLY B 1 73 ? 15.577 42.299 25.557 1.00 22.24 89 GLY B CA 1
ATOM 1720 C C . GLY B 1 73 ? 16.672 41.719 24.709 1.00 22.58 89 GLY B C 1
ATOM 1721 O O . GLY B 1 73 ? 17.519 42.446 24.145 1.00 21.76 89 GLY B O 1
ATOM 1722 N N . HIS B 1 74 ? 16.700 40.391 24.650 1.00 22.07 90 HIS B N 1
ATOM 1723 C CA . HIS B 1 74 ? 17.684 39.708 23.829 1.00 22.67 90 HIS B CA 1
ATOM 1724 C C . HIS B 1 74 ? 17.289 38.301 23.561 1.00 21.53 90 HIS B C 1
ATOM 1725 O O . HIS B 1 74 ? 16.356 37.769 24.181 1.00 20.53 90 HIS B O 1
ATOM 1732 N N . GLY B 1 75 ? 17.996 37.708 22.623 1.00 20.15 91 GLY B N 1
ATOM 1733 C CA . GLY B 1 75 ? 17.615 36.407 22.127 1.00 20.82 91 GLY B CA 1
ATOM 1734 C C . GLY B 1 75 ? 18.538 35.939 21.054 1.00 20.95 91 GLY B C 1
ATOM 1735 O O . GLY B 1 75 ? 19.732 36.302 21.038 1.00 21.78 91 GLY B O 1
ATOM 1736 N N . GLN B 1 76 ? 17.996 35.132 20.139 1.00 20.97 92 GLN B N 1
ATOM 1737 C CA . GLN B 1 76 ? 18.750 34.624 19.012 1.00 21.69 92 GLN B CA 1
ATOM 1738 C C . GLN B 1 76 ? 17.916 34.653 17.769 1.00 22.12 92 GLN B C 1
ATOM 1739 O O . GLN B 1 76 ? 16.684 34.673 17.836 1.00 23.50 92 GLN B O 1
ATOM 1745 N N . CYS B 1 77 ? 18.577 34.610 16.632 1.00 23.45 93 CYS B N 1
ATOM 1746 C CA . CYS B 1 77 ? 17.859 34.460 15.375 1.00 24.60 93 CYS B CA 1
ATOM 1747 C C . CYS B 1 77 ? 18.547 33.533 14.408 1.00 25.18 93 CYS B C 1
ATOM 1748 O O . CYS B 1 77 ? 19.768 33.407 14.389 1.00 27.84 93 CYS B O 1
ATOM 1751 N N . LEU B 1 78 ? 17.754 32.856 13.594 1.00 26.20 94 LEU B N 1
ATOM 1752 C CA . LEU B 1 78 ? 18.284 32.148 12.442 1.00 25.41 94 LEU B CA 1
ATOM 1753 C C . LEU B 1 78 ? 17.987 33.013 11.265 1.00 25.40 94 LEU B C 1
ATOM 1754 O O . LEU B 1 78 ? 16.844 33.426 11.117 1.00 25.12 94 LEU B O 1
ATOM 1759 N N . VAL B 1 79 ? 19.015 33.295 10.468 1.00 24.76 95 VAL B N 1
ATOM 1760 C CA . VAL B 1 79 ? 18.881 33.879 9.152 1.00 25.14 95 VAL B CA 1
ATOM 1761 C C . VAL B 1 79 ? 19.736 33.078 8.166 1.00 26.58 95 VAL B C 1
ATOM 1762 O O . VAL B 1 79 ? 20.979 33.149 8.189 1.00 25.98 95 VAL B O 1
ATOM 1766 N N . GLY B 1 80 ? 19.060 32.314 7.322 1.00 27.82 96 GLY B N 1
ATOM 1767 C CA . GLY B 1 80 ? 19.716 31.556 6.269 1.00 29.63 96 GLY B CA 1
ATOM 1768 C C . GLY B 1 80 ? 20.371 30.357 6.902 1.00 30.37 96 GLY B C 1
ATOM 1769 O O . GLY B 1 80 ? 19.685 29.463 7.382 1.00 29.85 96 GLY B O 1
ATOM 1770 N N . GLU B 1 81 ? 21.696 30.373 6.946 1.00 32.38 97 GLU B N 1
ATOM 1771 C CA . GLU B 1 81 ? 22.446 29.295 7.584 1.00 34.40 97 GLU B CA 1
ATOM 1772 C C . GLU B 1 81 ? 22.937 29.701 8.972 1.00 34.20 97 GLU B C 1
ATOM 1773 O O . GLU B 1 81 ? 23.427 28.861 9.714 1.00 34.58 97 GLU B O 1
ATOM 1779 N N . THR B 1 82 ? 22.795 30.976 9.336 1.00 33.55 98 THR B N 1
ATOM 1780 C CA . THR B 1 82 ? 23.512 31.525 10.483 1.00 32.41 98 THR B CA 1
ATOM 1781 C C . THR B 1 82 ? 22.624 31.808 11.675 1.00 31.78 98 THR B C 1
ATOM 1782 O O . THR B 1 82 ? 21.595 32.456 11.552 1.00 29.90 98 THR B O 1
ATOM 1786 N N . ILE B 1 83 ? 23.046 31.315 12.838 1.00 30.96 99 ILE B N 1
ATOM 1787 C CA . ILE B 1 83 ? 22.361 31.557 14.092 1.00 30.61 99 ILE B CA 1
ATOM 1788 C C . ILE B 1 83 ? 23.187 32.598 14.820 1.00 29.98 99 ILE B C 1
ATOM 1789 O O . ILE B 1 83 ? 24.390 32.364 15.076 1.00 29.19 99 ILE B O 1
ATOM 1794 N N . SER B 1 84 ? 22.559 33.736 15.141 1.00 28.19 100 SER B N 1
ATOM 1795 C CA . SER B 1 84 ? 23.223 34.826 15.854 1.00 26.91 100 SER B CA 1
ATOM 1796 C C . SER B 1 84 ? 22.565 35.148 17.180 1.00 26.07 100 SER B C 1
ATOM 1797 O O . SER B 1 84 ? 21.349 35.061 17.354 1.00 25.83 100 SER B O 1
ATOM 1800 N N . ASP B 1 85 ? 23.374 35.544 18.132 1.00 24.88 101 ASP B N 1
ATOM 1801 C CA . ASP B 1 85 ? 22.868 36.201 19.323 1.00 25.37 101 ASP B CA 1
ATOM 1802 C C . ASP B 1 85 ? 22.453 37.627 18.915 1.00 23.90 101 ASP B C 1
ATOM 1803 O O . ASP B 1 85 ? 23.195 38.312 18.181 1.00 23.89 101 ASP B O 1
ATOM 1808 N N . VAL B 1 86 ? 21.306 38.074 19.407 1.00 22.08 102 VAL B N 1
ATOM 1809 C CA . VAL B 1 86 ? 20.868 39.424 19.167 1.00 21.79 102 VAL B CA 1
ATOM 1810 C C . VAL B 1 86 ? 20.468 40.122 20.455 1.00 21.42 102 VAL B C 1
ATOM 1811 O O . VAL B 1 86 ? 19.873 39.505 21.352 1.00 22.54 102 VAL B O 1
ATOM 1815 N N . ALA B 1 87 ? 20.833 41.393 20.552 1.00 20.79 103 ALA B N 1
ATOM 1816 C CA . ALA B 1 87 ? 20.575 42.237 21.733 1.00 20.83 103 ALA B CA 1
ATOM 1817 C C . ALA B 1 87 ? 20.114 43.600 21.300 1.00 20.78 103 ALA B C 1
ATOM 1818 O O . ALA B 1 87 ? 20.171 43.908 20.104 1.00 19.57 103 ALA B O 1
ATOM 1820 N N . GLN B 1 88 ? 19.724 44.421 22.290 1.00 20.52 104 GLN B N 1
ATOM 1821 C CA A GLN B 1 88 ? 19.167 45.742 22.018 0.50 20.78 104 GLN B CA 1
ATOM 1822 C CA B GLN B 1 88 ? 19.195 45.769 22.066 0.50 20.92 104 GLN B CA 1
ATOM 1823 C C . GLN B 1 88 ? 20.019 46.536 21.045 1.00 20.21 104 GLN B C 1
ATOM 1824 O O . GLN B 1 88 ? 21.212 46.657 21.208 1.00 19.46 104 GLN B O 1
ATOM 1835 N N . GLY B 1 89 ? 19.368 47.053 20.005 1.00 18.20 105 GLY B N 1
ATOM 1836 C CA . GLY B 1 89 ? 20.035 47.865 19.014 1.00 18.70 105 GLY B CA 1
ATOM 1837 C C . GLY B 1 89 ? 20.574 47.150 17.782 1.00 17.39 105 GLY B C 1
ATOM 1838 O O . GLY B 1 89 ? 20.879 47.816 16.767 1.00 18.25 105 GLY B O 1
ATOM 1839 N N . ASP B 1 90 ? 20.700 45.822 17.838 1.00 17.18 106 ASP B N 1
ATOM 1840 C CA . ASP B 1 90 ? 21.387 45.109 16.748 1.00 16.70 106 ASP B CA 1
ATOM 1841 C C . ASP B 1 90 ? 20.577 45.215 15.434 1.00 16.64 106 ASP B C 1
ATOM 1842 O O . ASP B 1 90 ? 19.356 45.176 15.483 1.00 15.92 106 ASP B O 1
ATOM 1847 N N . LEU B 1 91 ? 21.272 45.406 14.311 1.00 15.87 107 LEU B N 1
ATOM 1848 C CA . LEU B 1 91 ? 20.661 45.499 12.997 1.00 16.29 107 LEU B CA 1
ATOM 1849 C C . LEU B 1 91 ? 20.762 44.143 12.289 1.00 17.58 107 LEU B C 1
ATOM 1850 O O . LEU B 1 91 ? 21.857 43.593 12.124 1.00 18.33 107 LEU B O 1
ATOM 1855 N N . VAL B 1 92 ? 19.619 43.632 11.855 1.00 17.53 108 VAL B N 1
ATOM 1856 C CA . VAL B 1 92 ? 19.556 42.401 11.094 1.00 18.34 108 VAL B CA 1
ATOM 1857 C C . VAL B 1 92 ? 18.870 42.724 9.776 1.00 19.24 108 VAL B C 1
ATOM 1858 O O . VAL B 1 92 ? 17.758 43.271 9.757 1.00 18.37 108 VAL B O 1
ATOM 1862 N N . PHE B 1 93 ? 19.536 42.393 8.675 1.00 20.16 109 PHE B N 1
ATOM 1863 C CA . PHE B 1 93 ? 18.925 42.459 7.368 1.00 20.52 109 PHE B CA 1
ATOM 1864 C C . PHE B 1 93 ? 18.645 41.041 6.907 1.00 21.46 109 PHE B C 1
ATOM 1865 O O . PHE B 1 93 ? 19.535 40.153 6.990 1.00 21.42 109 PHE B O 1
ATOM 1873 N N . ILE B 1 94 ? 17.409 40.795 6.463 1.00 21.93 110 ILE B N 1
ATOM 1874 C CA . ILE B 1 94 ? 17.000 39.471 5.975 1.00 22.88 110 ILE B CA 1
ATOM 1875 C C . ILE B 1 94 ? 16.758 39.571 4.459 1.00 24.07 110 ILE B C 1
ATOM 1876 O O . ILE B 1 94 ? 15.796 40.204 4.005 1.00 22.99 110 ILE B O 1
ATOM 1881 N N . PRO B 1 95 ? 17.666 38.980 3.657 1.00 24.52 111 PRO B N 1
ATOM 1882 C CA . PRO B 1 95 ? 17.548 39.176 2.213 1.00 25.57 111 PRO B CA 1
ATOM 1883 C C . PRO B 1 95 ? 16.476 38.262 1.623 1.00 25.52 111 PRO B C 1
ATOM 1884 O O . PRO B 1 95 ? 15.940 37.441 2.327 1.00 24.40 111 PRO B O 1
ATOM 1888 N N . PRO B 1 96 ? 16.202 38.377 0.320 1.00 26.75 112 PRO B N 1
ATOM 1889 C CA . PRO B 1 96 ? 15.114 37.582 -0.235 1.00 28.37 112 PRO B CA 1
ATOM 1890 C C . PRO B 1 96 ? 15.268 36.063 -0.098 1.00 28.48 112 PRO B C 1
ATOM 1891 O O . PRO B 1 96 ? 16.395 35.551 -0.125 1.00 29.04 112 PRO B O 1
ATOM 1895 N N . MET B 1 97 ? 14.126 35.398 0.06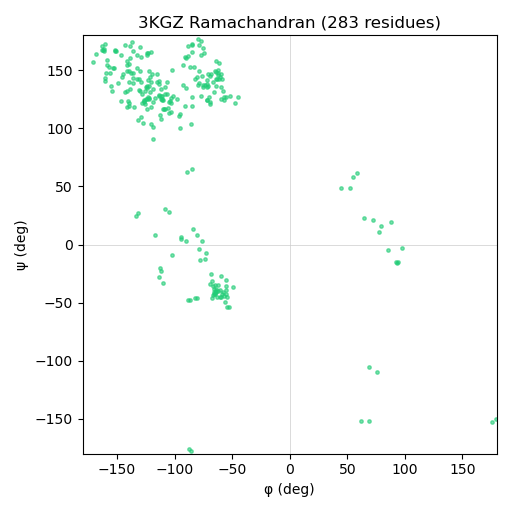5 1.00 29.19 113 MET B N 1
ATOM 1896 C CA . MET B 1 97 ? 13.968 33.941 0.133 1.00 30.37 113 MET B CA 1
ATOM 1897 C C . MET B 1 97 ? 15.016 33.273 1.017 1.00 30.61 113 MET B C 1
ATOM 1898 O O . MET B 1 97 ? 15.676 32.299 0.612 1.00 31.21 113 MET B O 1
ATOM 1903 N N . THR B 1 98 ? 15.171 33.833 2.211 1.00 29.75 114 THR B N 1
ATOM 1904 C CA . THR B 1 98 ? 16.071 33.333 3.219 1.00 29.05 114 THR B CA 1
ATOM 1905 C C . THR B 1 98 ? 15.226 32.918 4.428 1.00 29.21 114 THR B C 1
ATOM 1906 O O . THR B 1 98 ? 14.416 33.707 4.924 1.00 28.35 114 THR B O 1
ATOM 1910 N N . TRP B 1 99 ? 15.384 31.679 4.886 1.00 28.69 115 TRP B N 1
ATOM 1911 C CA . TRP B 1 99 ? 14.661 31.194 6.049 1.00 28.84 115 TRP B CA 1
ATOM 1912 C C . TRP B 1 99 ? 15.064 32.057 7.245 1.00 27.77 115 TRP B C 1
ATOM 1913 O O . TRP B 1 99 ? 16.229 32.457 7.342 1.00 28.02 115 TRP B O 1
ATOM 1924 N N . HIS B 1 100 ? 14.111 32.354 8.118 1.00 26.83 116 HIS B N 1
ATOM 1925 C CA . HIS B 1 100 ? 14.432 33.093 9.338 1.00 25.83 116 HIS B CA 1
ATOM 1926 C C . HIS B 1 100 ? 13.474 32.801 10.452 1.00 24.73 116 HIS B C 1
ATOM 1927 O O . HIS B 1 100 ? 12.306 32.431 10.236 1.00 24.69 116 HIS B O 1
ATOM 1934 N N . GLN B 1 101 ? 13.976 32.936 11.671 1.00 24.25 117 GLN B N 1
ATOM 1935 C CA . GLN B 1 101 ? 13.178 32.761 12.846 1.00 22.90 117 GLN B CA 1
ATOM 1936 C C . GLN B 1 101 ? 13.889 33.446 14.013 1.00 22.98 117 GLN B C 1
ATOM 1937 O O . GLN B 1 101 ? 15.118 33.380 14.124 1.00 22.29 117 GLN B O 1
ATOM 1943 N N . PHE B 1 102 ? 13.102 34.096 14.858 1.00 21.91 118 PHE B N 1
ATOM 1944 C CA . PHE B 1 102 ? 13.571 34.717 16.086 1.00 21.94 118 PHE B CA 1
ATOM 1945 C C . PHE B 1 102 ? 13.090 33.924 17.291 1.00 21.15 118 PHE B C 1
ATOM 1946 O O . PHE B 1 102 ? 11.908 33.568 17.370 1.00 22.90 118 PHE B O 1
ATOM 1954 N N . ARG B 1 103 ? 13.983 33.698 18.259 1.00 21.00 119 ARG B N 1
ATOM 1955 C CA . ARG B 1 103 ? 13.632 33.061 19.529 1.00 20.13 119 ARG B CA 1
ATOM 1956 C C . ARG B 1 103 ? 14.002 33.898 20.761 1.00 19.98 119 ARG B C 1
ATOM 1957 O O . ARG B 1 103 ? 15.090 34.434 20.848 1.00 20.24 119 ARG B O 1
ATOM 1965 N N . ALA B 1 104 ? 13.086 34.004 21.702 1.00 19.32 120 ALA B N 1
ATOM 1966 C CA . ALA B 1 104 ? 13.358 34.576 22.998 1.00 20.50 120 ALA B CA 1
ATOM 1967 C C . ALA B 1 104 ? 13.935 33.441 23.881 1.00 20.85 120 ALA B C 1
ATOM 1968 O O . ALA B 1 104 ? 13.316 33.071 24.855 1.00 21.07 120 ALA B O 1
ATOM 1970 N N . ASN B 1 105 ? 15.107 32.949 23.516 1.00 21.54 121 ASN B N 1
ATOM 1971 C CA . ASN B 1 105 ? 15.722 31.787 24.206 1.00 22.26 121 ASN B CA 1
ATOM 1972 C C . ASN B 1 105 ? 16.928 32.125 25.080 1.00 22.15 121 ASN B C 1
ATOM 1973 O O . ASN B 1 105 ? 17.826 31.298 25.237 1.00 23.77 121 ASN B O 1
ATOM 1978 N N . ARG B 1 106 ? 16.952 33.316 25.643 1.00 22.06 122 ARG B N 1
ATOM 1979 C CA . ARG B 1 106 ? 18.086 33.750 26.450 1.00 22.83 122 ARG B CA 1
ATOM 1980 C C . ARG B 1 106 ? 17.665 34.370 27.748 1.00 23.66 122 ARG B C 1
ATOM 1981 O O . ARG B 1 106 ? 18.385 35.182 28.315 1.00 23.69 122 ARG B O 1
ATOM 1989 N N . GLY B 1 107 ? 16.471 34.013 28.224 1.00 24.77 123 GLY B N 1
ATOM 1990 C CA . GLY B 1 107 ? 16.047 34.371 29.599 1.00 25.68 123 GLY B CA 1
ATOM 1991 C C . GLY B 1 107 ? 15.373 35.705 29.726 1.00 25.70 123 GLY B C 1
ATOM 1992 O O . GLY B 1 107 ? 15.266 36.287 30.834 1.00 26.58 123 GLY B O 1
ATOM 1993 N N . ASP B 1 108 ? 14.896 36.194 28.588 1.00 26.01 124 ASP B N 1
ATOM 1994 C CA . ASP B 1 108 ? 14.297 37.512 28.497 1.00 25.48 124 ASP B CA 1
ATOM 1995 C C . ASP B 1 108 ? 13.260 37.451 27.370 1.00 25.17 124 ASP B C 1
ATOM 1996 O O . ASP B 1 108 ? 13.241 36.515 26.569 1.00 23.70 124 ASP B O 1
ATOM 2001 N N . CYS B 1 109 ? 12.407 38.463 27.304 1.00 25.00 125 CYS B N 1
ATOM 2002 C CA . CYS B 1 109 ? 11.562 38.647 26.130 1.00 26.11 125 CYS B CA 1
ATOM 2003 C C . CYS B 1 109 ? 12.476 39.204 25.038 1.00 24.34 125 CYS B C 1
ATOM 2004 O O . CYS B 1 109 ? 13.644 39.521 25.316 1.00 24.00 125 CYS B O 1
ATOM 2007 N N . LEU B 1 110 ? 11.979 39.244 23.809 1.00 21.95 126 LEU B N 1
ATOM 2008 C CA . LEU B 1 110 ? 12.718 39.755 22.653 1.00 20.74 126 LEU B CA 1
ATOM 2009 C C . LEU B 1 110 ? 11.720 40.563 21.808 1.00 20.45 126 LEU B C 1
ATOM 2010 O O . LEU B 1 110 ? 10.726 40.002 21.360 1.00 20.34 126 LEU B O 1
ATOM 2015 N N . GLY B 1 111 ? 11.994 41.845 21.628 1.00 19.36 127 GLY B N 1
ATOM 2016 C CA . GLY B 1 111 ? 11.139 42.768 20.848 1.00 18.57 127 GLY B CA 1
ATOM 2017 C C . GLY B 1 111 ? 11.989 43.398 19.775 1.00 17.33 127 GLY B C 1
ATOM 2018 O O . GLY B 1 111 ? 13.161 43.782 20.027 1.00 16.86 127 GLY B O 1
ATOM 2019 N N . PHE B 1 112 ? 11.447 43.479 18.567 1.00 15.80 128 PHE B N 1
ATOM 2020 C CA . PHE B 1 112 ? 12.198 44.092 17.497 1.00 15.77 128 PHE B CA 1
ATOM 2021 C C . PHE B 1 112 ? 11.332 44.929 16.579 1.00 15.27 128 PHE B C 1
ATOM 2022 O O . PHE B 1 112 ? 10.164 44.609 16.401 1.00 15.20 128 PHE B O 1
ATOM 2030 N N . LEU B 1 113 ? 11.968 45.967 16.025 1.00 15.05 129 LEU B N 1
ATOM 2031 C CA . LEU B 1 113 ? 11.376 46.804 14.967 1.00 15.18 129 LEU B CA 1
ATOM 2032 C C . LEU B 1 113 ? 11.543 46.076 13.684 1.00 14.92 129 LEU B C 1
ATOM 2033 O O . LEU B 1 113 ? 12.596 45.459 13.433 1.00 14.34 129 LEU B O 1
ATOM 2038 N N . CYS B 1 114 ? 10.556 46.196 12.800 1.00 16.59 130 CYS B N 1
ATOM 2039 C CA . CYS B 1 114 ? 10.625 45.531 11.513 1.00 17.21 130 CYS B CA 1
ATOM 2040 C C . CYS B 1 114 ? 10.059 46.489 10.458 1.00 16.26 130 CYS B C 1
ATOM 2041 O O . CYS B 1 114 ? 8.951 46.969 10.638 1.00 16.11 130 CYS B O 1
ATOM 2044 N N . VAL B 1 115 ? 10.851 46.786 9.446 1.00 14.84 131 VAL B N 1
ATOM 2045 C CA . VAL B 1 115 ? 10.434 47.644 8.326 1.00 15.22 131 VAL B CA 1
ATOM 2046 C C . VAL B 1 115 ? 10.394 46.778 7.081 1.00 17.06 131 VAL B C 1
ATOM 2047 O O . VAL B 1 115 ? 11.387 46.092 6.746 1.00 16.70 131 VAL B O 1
ATOM 2051 N N . VAL B 1 116 ? 9.248 46.826 6.390 1.00 18.04 132 VAL B N 1
ATOM 2052 C CA . VAL B 1 116 ? 9.034 46.029 5.162 1.00 18.37 132 VAL B CA 1
ATOM 2053 C C . VAL B 1 116 ? 8.294 46.900 4.145 1.00 18.55 132 VAL B C 1
ATOM 2054 O O . VAL B 1 116 ? 7.629 47.866 4.530 1.00 16.48 132 VAL B O 1
ATOM 2058 N N . ASN B 1 117 ? 8.432 46.601 2.854 1.00 19.15 133 ASN B N 1
ATOM 2059 C CA . ASN B 1 117 ? 7.660 47.325 1.833 1.00 20.32 133 ASN B CA 1
ATOM 2060 C C . ASN B 1 117 ? 6.163 47.088 2.051 1.00 19.96 133 ASN B C 1
ATOM 2061 O O . ASN B 1 117 ? 5.748 46.016 2.466 1.00 20.39 133 ASN B O 1
ATOM 2066 N N . ALA B 1 118 ? 5.359 48.091 1.754 1.00 22.14 134 ALA B N 1
ATOM 2067 C CA . ALA B 1 118 ? 3.907 48.013 1.975 1.00 23.20 134 ALA B CA 1
ATOM 2068 C C . ALA B 1 118 ? 3.338 46.974 1.007 1.00 24.41 134 ALA B C 1
ATOM 2069 O O . ALA B 1 118 ? 2.418 46.263 1.343 1.00 25.12 134 ALA B O 1
ATOM 2071 N N . ALA B 1 119 ? 3.955 46.845 -0.169 1.00 26.58 135 ALA B N 1
ATOM 2072 C CA . ALA B 1 119 ? 3.505 45.888 -1.197 1.00 27.45 135 ALA B CA 1
ATOM 2073 C C . ALA B 1 119 ? 4.460 44.742 -1.146 1.00 28.47 135 ALA B C 1
ATOM 2074 O O . ALA B 1 119 ? 5.628 44.915 -1.417 1.00 29.41 135 ALA B O 1
ATOM 2076 N N . ARG B 1 120 ? 3.986 43.578 -0.751 1.00 28.92 136 ARG B N 1
ATOM 2077 C CA . ARG B 1 120 ? 4.883 42.449 -0.574 1.00 29.68 136 ARG B CA 1
ATOM 2078 C C . ARG B 1 120 ? 4.145 41.121 -0.621 1.00 30.48 136 ARG B C 1
ATOM 2079 O O . ARG B 1 120 ? 2.931 41.038 -0.367 1.00 30.42 136 ARG B O 1
ATOM 2087 N N . ASP B 1 121 ? 4.908 40.081 -0.904 1.00 31.23 137 ASP B N 1
ATOM 2088 C CA . ASP B 1 121 ? 4.386 38.730 -0.960 1.00 32.46 137 ASP B CA 1
ATOM 2089 C C . ASP B 1 121 ? 4.169 38.143 0.444 1.00 33.24 137 ASP B C 1
ATOM 2090 O O . ASP B 1 121 ? 4.707 38.638 1.453 1.00 32.70 137 ASP B O 1
ATOM 2095 N N . ARG B 1 122 ? 3.384 37.083 0.495 1.00 34.03 138 ARG B N 1
ATOM 2096 C CA . ARG B 1 122 ? 3.003 36.439 1.744 1.00 35.01 138 ARG B CA 1
ATOM 2097 C C . ARG B 1 122 ? 4.086 35.466 2.197 1.00 34.61 138 ARG B C 1
ATOM 2098 O O . ARG B 1 122 ? 4.814 34.919 1.388 1.00 34.75 138 ARG B O 1
ATOM 2106 N N . PRO B 1 123 ? 4.185 35.225 3.501 1.00 34.54 139 PRO B N 1
ATOM 2107 C CA . PRO B 1 123 ? 5.209 34.284 3.942 1.00 34.28 139 PRO B CA 1
ATOM 2108 C C . PRO B 1 123 ? 4.977 32.862 3.422 1.00 34.29 139 PRO B C 1
ATOM 2109 O O . PRO B 1 123 ? 3.829 32.468 3.224 1.00 34.24 139 PRO B O 1
ATOM 2113 N N . GLN B 1 124 ? 6.067 32.128 3.196 1.00 33.69 140 GLN B N 1
ATOM 2114 C CA . GLN B 1 124 ? 6.027 30.718 2.807 1.00 33.28 140 GLN B CA 1
ATOM 2115 C C . GLN B 1 124 ? 6.558 29.878 3.960 1.00 32.32 140 GLN B C 1
ATOM 2116 O O . GLN B 1 124 ? 7.681 30.12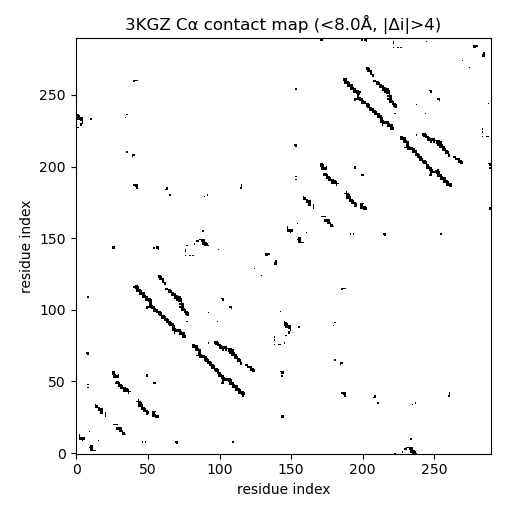4 4.467 1.00 32.86 140 GLN B O 1
ATOM 2122 N N . LEU B 1 125 ? 5.748 28.913 4.399 1.00 29.16 141 LEU B N 1
ATOM 2123 C CA . LEU B 1 125 ? 6.143 28.004 5.457 1.00 27.42 141 LEU B CA 1
ATOM 2124 C C . LEU B 1 125 ? 6.908 26.789 4.876 1.00 26.34 141 LEU B C 1
ATOM 2125 O O . LEU B 1 125 ? 6.717 26.410 3.713 1.00 25.42 141 LEU B O 1
ATOM 2130 N N . PRO B 1 126 ? 7.789 26.187 5.684 1.00 24.74 142 PRO B N 1
ATOM 2131 C CA . PRO B 1 126 ? 8.588 25.077 5.175 1.00 24.13 142 PRO B CA 1
ATOM 2132 C C . PRO B 1 126 ? 7.761 23.817 4.950 1.00 22.87 142 PRO B C 1
ATOM 2133 O O . PRO B 1 126 ? 6.928 23.478 5.783 1.00 21.97 142 PRO B O 1
ATOM 2137 N N . THR B 1 127 ? 7.987 23.161 3.815 1.00 22.01 143 THR B N 1
ATOM 2138 C CA . THR B 1 127 ? 7.408 21.835 3.546 1.00 21.40 143 THR B CA 1
ATOM 2139 C C . THR B 1 127 ? 8.176 20.765 4.308 1.00 21.24 143 THR B C 1
ATOM 2140 O O . THR B 1 127 ? 9.197 21.047 4.950 1.00 21.44 143 THR B O 1
ATOM 2144 N N . ALA B 1 128 ? 7.689 19.532 4.230 1.00 20.93 144 ALA B N 1
ATOM 2145 C CA . ALA B 1 128 ? 8.382 18.392 4.812 1.00 20.64 144 ALA B CA 1
ATOM 2146 C C . ALA B 1 128 ? 9.811 18.309 4.278 1.00 20.47 144 ALA B C 1
ATOM 2147 O O . ALA B 1 128 ? 10.731 17.985 5.026 1.00 19.98 144 ALA B O 1
ATOM 2149 N N . ASP B 1 129 ? 9.981 18.606 2.988 1.00 20.73 145 ASP B N 1
ATOM 2150 C CA . ASP B 1 129 ? 11.294 18.569 2.337 1.00 21.12 145 ASP B CA 1
ATOM 2151 C C . ASP B 1 129 ? 12.234 19.638 2.846 1.00 20.91 145 ASP B C 1
ATOM 2152 O O . ASP B 1 129 ? 13.413 19.365 3.113 1.00 20.93 145 ASP B O 1
ATOM 2157 N N . ASP B 1 130 ? 11.708 20.856 2.947 1.00 20.68 146 ASP B N 1
ATOM 2158 C CA . ASP B 1 130 ? 12.457 21.986 3.462 1.00 20.31 146 ASP B CA 1
ATOM 2159 C C . ASP B 1 130 ? 13.034 21.681 4.844 1.00 19.76 146 ASP B C 1
ATOM 2160 O O . ASP B 1 130 ? 14.218 21.955 5.094 1.00 20.24 146 ASP B O 1
ATOM 2165 N N . LEU B 1 131 ? 12.222 21.104 5.730 1.00 18.88 147 LEU B N 1
ATOM 2166 C CA . LEU B 1 131 ? 12.689 20.791 7.097 1.00 18.55 147 LEU B CA 1
ATOM 2167 C C . LEU B 1 131 ? 13.795 19.725 7.133 1.00 18.41 147 LEU B C 1
ATOM 2168 O O . LEU B 1 131 ? 14.727 19.813 7.946 1.00 18.09 147 LEU B O 1
ATOM 2173 N N . ALA B 1 132 ? 13.690 18.719 6.265 1.00 18.15 148 ALA B N 1
ATOM 2174 C CA . ALA B 1 132 ? 14.747 17.714 6.131 1.00 18.07 148 ALA B CA 1
ATOM 2175 C C . ALA B 1 132 ? 16.036 18.389 5.643 1.00 18.25 148 ALA B C 1
ATOM 2176 O O . ALA B 1 132 ? 17.107 18.133 6.198 1.00 18.18 148 ALA B O 1
ATOM 2178 N N . GLU B 1 133 ? 15.923 19.269 4.640 1.00 18.50 149 GLU B N 1
ATOM 2179 C CA . GLU B 1 133 ? 17.082 20.029 4.116 1.00 19.15 149 GLU B CA 1
ATOM 2180 C C . GLU B 1 133 ? 17.798 20.822 5.209 1.00 19.47 149 GLU B C 1
ATOM 2181 O O . GLU B 1 133 ? 19.025 20.746 5.353 1.00 20.08 149 GLU B O 1
ATOM 2183 N N . LEU B 1 134 ? 17.019 21.568 5.982 1.00 19.61 150 LEU B N 1
ATOM 2184 C CA . LEU B 1 134 ? 17.551 22.370 7.073 1.00 19.85 150 LEU B CA 1
ATOM 2185 C C . LEU B 1 134 ? 18.128 21.544 8.220 1.00 19.91 150 LEU B C 1
ATOM 2186 O O . LEU B 1 134 ? 19.113 21.957 8.841 1.00 20.09 150 LEU B O 1
ATOM 2191 N N . ARG B 1 135 ? 17.525 20.397 8.518 1.00 19.95 151 ARG B N 1
ATOM 2192 C CA . ARG B 1 135 ? 18.020 19.553 9.604 1.00 20.13 151 ARG B CA 1
ATOM 2193 C C . ARG B 1 135 ? 19.283 18.761 9.230 1.00 20.05 151 ARG B C 1
ATOM 2194 O O . ARG B 1 135 ? 19.762 17.979 10.045 1.00 20.24 151 ARG B O 1
ATOM 2202 N N . LYS B 1 136 ? 19.831 18.957 8.025 1.00 19.80 152 LYS B N 1
ATOM 2203 C CA . LYS B 1 136 ? 21.159 18.393 7.700 1.00 19.52 152 LYS B CA 1
ATOM 2204 C C . LYS B 1 136 ? 22.246 19.090 8.513 1.00 19.11 152 LYS B C 1
ATOM 2205 O O . LYS B 1 136 ? 23.301 18.512 8.738 1.00 18.46 152 LYS B O 1
ATOM 2211 N N . ASP B 1 137 ? 21.984 20.339 8.929 1.00 18.66 153 ASP B N 1
ATOM 2212 C CA . ASP B 1 137 ? 22.836 21.051 9.891 1.00 18.33 153 ASP B CA 1
ATOM 2213 C C . ASP B 1 137 ? 22.335 20.791 11.315 1.00 17.04 153 ASP B C 1
ATOM 2214 O O . ASP B 1 137 ? 21.206 21.143 11.646 1.00 16.93 153 ASP B O 1
ATOM 2219 N N . GLU B 1 138 ? 23.175 20.199 12.157 1.00 15.83 154 GLU B N 1
ATOM 2220 C CA . GLU B 1 138 ? 22.777 19.852 13.530 1.00 15.13 154 GLU B CA 1
ATOM 2221 C C . GLU B 1 138 ? 22.411 21.105 14.357 1.00 14.20 154 GLU B C 1
ATOM 2222 O O . GLU B 1 138 ? 21.447 21.089 15.130 1.00 14.05 154 GLU B O 1
ATOM 2224 N N . ARG B 1 139 ? 23.179 22.179 14.179 1.00 13.43 155 ARG B N 1
ATOM 2225 C CA . ARG B 1 139 ? 22.967 23.436 14.901 1.00 12.85 155 ARG B CA 1
ATOM 2226 C C . ARG B 1 139 ? 21.581 24.008 14.601 1.00 12.29 155 ARG B C 1
ATOM 2227 O O . ARG B 1 139 ? 20.853 24.436 15.503 1.00 12.64 155 ARG B O 1
ATOM 2229 N N . ILE B 1 140 ? 21.223 23.996 13.325 1.00 11.12 156 ILE B N 1
ATOM 2230 C CA . ILE B 1 140 ? 19.911 24.455 12.876 1.00 10.60 156 ILE B CA 1
ATOM 2231 C C . ILE B 1 140 ? 18.785 23.537 13.382 1.00 9.77 156 ILE B C 1
ATOM 2232 O O . ILE B 1 140 ? 17.770 24.015 13.881 1.00 8.52 156 ILE B O 1
ATOM 2237 N N . ALA B 1 141 ? 18.994 22.223 13.302 1.00 9.18 157 ALA B N 1
ATOM 2238 C CA . ALA B 1 141 ? 18.000 21.264 13.770 1.00 9.16 157 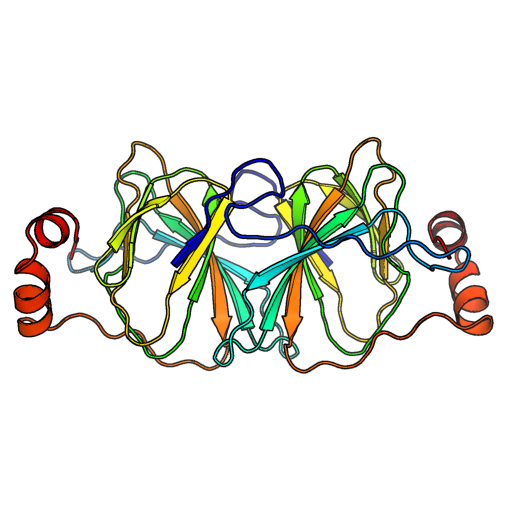ALA B CA 1
ATOM 2239 C C . ALA B 1 141 ? 17.640 21.490 15.241 1.00 9.34 157 ALA B C 1
ATOM 2240 O O . ALA B 1 141 ? 16.468 21.438 15.624 1.00 8.23 157 ALA B O 1
ATOM 2242 N N . ASP B 1 142 ? 18.662 21.707 16.062 1.00 9.71 158 ASP B N 1
ATOM 2243 C CA . ASP B 1 142 ? 18.466 22.004 17.483 1.00 10.63 158 ASP B CA 1
ATOM 2244 C C . ASP B 1 142 ? 17.727 23.346 17.713 1.00 9.79 158 ASP B C 1
ATOM 2245 O O . ASP B 1 142 ? 16.932 23.488 18.647 1.00 8.67 158 ASP B O 1
ATOM 2250 N N . PHE B 1 143 ? 17.997 24.316 16.853 1.00 9.38 159 PHE B N 1
ATOM 2251 C CA . PHE B 1 143 ? 17.521 25.673 17.065 1.00 9.48 159 PHE B CA 1
ATOM 2252 C C . PHE B 1 143 ? 16.064 25.897 16.652 1.00 9.63 159 PHE B C 1
ATOM 2253 O O . PHE B 1 143 ? 15.289 26.521 17.399 1.00 8.98 159 PHE B O 1
ATOM 2261 N N . ILE B 1 144 ? 15.696 25.406 15.468 1.00 9.39 160 ILE B N 1
ATOM 2262 C CA . ILE B 1 144 ? 14.407 25.742 14.895 1.00 9.70 160 ILE B CA 1
ATOM 2263 C C . ILE B 1 144 ? 13.223 25.206 15.700 1.00 9.26 160 ILE B C 1
ATOM 2264 O O . ILE B 1 144 ? 13.292 24.164 16.374 1.00 8.39 160 ILE B O 1
ATOM 2269 N N . ARG B 1 145 ? 12.139 25.960 15.634 1.00 8.84 161 ARG B N 1
ATOM 2270 C CA . ARG B 1 145 ? 10.898 25.579 16.266 1.00 9.22 161 ARG B CA 1
ATOM 2271 C C . ARG B 1 145 ? 9.759 25.660 15.257 1.00 9.68 161 ARG B C 1
ATOM 2272 O O . ARG B 1 145 ? 9.576 26.672 14.577 1.00 9.85 161 ARG B O 1
ATOM 2280 N N . THR B 1 146 ? 8.984 24.582 15.174 1.00 10.52 162 THR B N 1
ATOM 2281 C CA . THR B 1 146 ? 7.786 24.544 14.355 1.00 10.96 162 THR B CA 1
ATOM 2282 C C . THR B 1 146 ? 6.620 24.299 15.288 1.00 10.77 162 THR B C 1
ATOM 2283 O O . THR B 1 146 ? 5.489 24.440 14.882 1.00 11.41 162 THR B O 1
#

Solvent-accessible surface area: 13398 Å² total; per-residue (Å²): 79,70,50,33,58,92,44,78,0,76,8,90,73,22,74,58,75,97,69,174,91,79,120,94,14,40,30,66,64,10,12,69,0,60,1,6,53,45,136,81,5,35,1,34,1,48,0,35,9,0,74,105,34,1,28,21,29,4,29,65,2,50,18,1,22,0,1,3,2,31,74,20,73,1,21,2,0,19,22,148,86,56,22,100,3,47,111,0,10,0,1,31,1,50,58,77,24,28,6,0,6,32,0,35,120,65,54,20,0,0,10,2,5,1,6,28,50,91,97,52,202,73,77,99,32,79,83,114,34,30,60,116,19,113,170,61,83,62,4,37,116,11,8,90,80,78,71,50,32,56,83,41,86,0,76,10,79,81,20,70,52,85,101,87,167,83,76,125,95,13,43,31,68,57,13,12,96,2,81,3,7,52,43,139,81,7,37,1,32,1,48,0,33,10,0,74,108,44,1,28,18,29,4,26,71,2,48,22,2,21,0,1,4,3,40,74,9,73,1,21,1,0,18,18,143,81,53,18,96,2,49,105,4,7,0,2,30,1,48,60,83,24,23,7,0,5,34,1,34,122,60,48,19,0,0,10,1,7,1,6,31,50,88,96,53,209,69,79,103,26,82,88,116,32,28,62,59,16,121,183,62,84,62,2,40,112,8,10,91,82

B-factor: mean 23.6, std 7.87, range [2.73, 52.08]

Secondary structure (DSSP, 8-state):
-EE-EEETTEETT---EEPP--SS-SSEEEEEEEEE--TT-SEEEEEEEEEEEEEPPPBB-SS-EEEEEEEEEEEEEETTEEEEEETT-EEEE-TT--EEEE--SSS-EEEEEEEESS-PPPBPPPHHHHHHHHTSHHHHHH---/-EE-EEETTEETT---EEPP--TT-SSEEEEEEEEE--TT-SEEEEEEEEEEEEEPPPBB-SS-EEEEEEEEEEEEEETTEEEEEETT-EEEE-TT--EEEE--SSS-EEEEEEEESS-PPPB---HHHHHHHTTSHHHHHH---

Foldseek 3Di:
DDWDAPDQVRTHPKDWAWDDDDPPDQWAQKIKIWDDDDPPDQKTKMKMKHFAFIKDHWWFFQWKKWKFWRDAWWWKDWANDIDTDDHGDIDIHHHGTTMMTGNHPGGMTMMMIMTGPDGDDIDHADPVSLVVQVVPVVSVVPHTD/DDWDADDQVRTHPWDKAWDDDDPPDQWATKIKTWDDDDPPDQKTKMKMKAFQFIKDHWWFAQWKKWKFWADAWFWKDWALDIDTHDHGDIDIHHHGTTMMTHNHPGGMTMMMIMTGPDGDDIDHDDPVRLVVQVVDVVSVVPHTD

Nearest PDB structures (foldseek):
  3kgz-assembly1_B  TM=1.004E+00  e=2.135E-27  Rhodopseudomonas palustris TIE-1
  3jzv-assembly1_A  TM=9.258E-01  e=9.696E-18  Rhodospirillum rubrum ATCC 11170
  8hjx-assembly1_B  TM=8.615E-01  e=2.244E-08  Thermotoga maritima MSB8
  8awo-assembly1_B  TM=8.561E-01  e=3.398E-08  Thermotoga maritima
  8awo-assembly1_A  TM=8.546E-01  e=8.201E-08  Thermotoga maritima

Sequence (290 aa):
SLRAQQTAPGRWDGVAVMPYKQTAEAPFQDVSRQLLFADPNLACEWRYFEVDEGGYSTLERHAHVHAVMIHRGHGQCLVGETISDVAQGDLVFIPPMTWHQFRANRGDCLGFLCVVNAARDRPQLPTADDLAELRKDERIADFIRTSLRAQQTAPGRWDGVAVMPYKQTAEAPFQDVSRQLLFADPNLACEWRYFEVDEGGYSTLERHAHVHAVMIHRGHGQCLVGETISDVAQQGDLVFIPPMTWHQFRANRGDCLGFLCVVNAARDRPQLPTADDLAELRKDERIADFIRT

CATH classification: 2.60.120.10

Radius of gyration: 20.5 Å; Cα contacts (8 Å, |Δi|>4): 766; chains: 2; bounding box: 34×68×34 Å